Protein 2IAK (pdb70)

Nearest PDB structures (foldseek):
  2iak-assembly1_A  TM=1.005E+00  e=7.498E-24  Mus musculus
  3pdy-assembly2_B  TM=9.477E-01  e=4.637E-11  Homo sapiens
  6m3q-assembly1_F  TM=6.851E-01  e=6.629E-03  Mus musculus
  3kbt-assembly1_A  TM=5.882E-01  e=4.846E-02  Homo sapiens
  6zbl-assembly1_A  TM=2.184E-01  e=6.204E+00  Plasmodium falciparum

B-factor: mean 41.71, std 1.1, range [20.0, 41.77]

Radius of gyration: 25.8 Å; Cα contacts (8 Å, |Δi|>4): 137; chains: 1; bounding box: 32×85×40 Å

InterPro domains:
  IPR001101 Plectin repeat [PF00681] (1773-1810)
  IPR001101 Plectin repeat [SM00250] (1537-1581)
  IPR001101 Plectin repeat [SM00250] (1582-1619)
  IPR001101 Plectin repeat [SM00250] (1657-1694)
  IPR001101 Plectin repeat [SM00250] (1695-1732)
  IPR001101 Plectin repeat [SM00250] (1735-1770)
  IPR001101 Plectin repeat [SM00250] (1771-1808)
  IPR001101 Plectin repeat [SM00250] (1811-1846)
  IPR001101 Plectin repeat [SM00250] (1847-1884)
  IPR001101 Plectin repeat [SM00250] (1886-1922)
  IPR001452 SH3 domain [PS50002] (886-943)
  IPR001589 Actinin-type actin-binding domain, conserved site [PS00019] (37-46)
  IPR001589 Actinin-type actin-binding domain, conserved site [PS00020] (110-134)
  IPR001715 Calponin homology domain [PF00307] (36-138)
  IPR001715 Calponin homology domain [PF00307] (152-255)
  IPR001715 Calponin homology domain [PS50021] (35-138)
  IPR001715 Calponin homology domain [PS50021] (151-255)
  IPR001715 Calponin homology domain [SM00033] (37-136)
  IPR001715 Calponin homology domain [SM00033] (153-250)
  IPR002017 Spectrin repeat [PF00435] (701-801)

Foldseek 3Di:
DADDQDDLVVCVVVDDDLLVSLVVRLVSLVVRLVVLVVVLVVQDQDQAQVVLVVSLVVLVVSLVSLVVSVVSLVVLVVCLVVDDPPCNVVSVVSNVVSVVSSVVVNVSSVLVNVLSVLVNVLNVLLVVLVVVLVCLCVPLPVPAVVVVVVLVVVCVSLVPSLVSLVVCVVVPRVVNVSSVVSNVVNVVSNVVSVVSSD

GO terms:
  GO:0048471 perinuclear region of cytoplasm (C, IDA)
  GO:0097038 perinuclear endoplasmic reticulum (C, IDA)
  GO:0001725 stress fiber (C, IDA)
  GO:0005634 nucleus (C, IDA)
  GO:0005635 nuclear envelope (C, IDA)
  GO:0005789 endoplasmic reticulum membrane (C, IDA)
  GO:0015629 actin cytoskeleton (C, IDA)
  GO:0015630 microtubule cytoskeleton (C, IDA)
  GO:0016020 membrane (C, IDA)
  GO:0042803 protein homodimerization activity (F, IDA)
  GO:0046907 intracellular transport (P, IDA)
  GO:0005515 protein binding (F, IPI)
  GO:0005925 focal adhesion (C, IDA)
  GO:0030056 hemidesmosome (C, IDA)
  GO:0030424 axon (C, IDA)
  GO:0008090 retrograde axonal transport (P, IMP)
  GO:0008017 microtubule binding (F, IDA)
  GO:0060053 neurofilament cytoskeleton (C, IDA)
  GO:0014069 postsynaptic density (C, IDA)
  GO:0030018 Z disc (C, IDA)

Structure (mmCIF, N/CA/C/O backbone):
data_2IAK
#
_entry.id   2IAK
#
_cell.length_a   195.800
_cell.length_b   195.800
_cell.length_c   195.800
_cell.angle_alpha   90.00
_cell.angle_beta   90.00
_cell.angle_gamma   90.00
#
_symmetry.space_group_name_H-M   'I 41 3 2'
#
loop_
_entity.id
_entity.type
_entity.pdbx_description
1 polymer 'Bullous pemphigoid antigen 1, isoform 5'
2 non-polymer 'SULFATE ION'
3 water water
#
loop_
_atom_site.group_PDB
_atom_site.id
_atom_site.type_symbol
_atom_site.label_atom_id
_atom_site.label_alt_id
_atom_site.label_comp_id
_atom_site.label_asym_id
_atom_site.label_entity_id
_atom_site.label_seq_id
_atom_site.pdbx_PDB_ins_code
_atom_site.Cartn_x
_atom_site.Cartn_y
_atom_site.Cartn_z
_atom_site.occupancy
_atom_site.B_iso_or_equiv
_atom_site.auth_seq_id
_atom_site.auth_comp_id
_atom_site.auth_asym_id
_atom_site.auth_atom_id
_atom_site.pdbx_PDB_model_num
ATOM 1 N N . GLN A 1 4 ? 36.040 -25.111 74.191 1.00 41.77 4 GLN A N 1
ATOM 2 C CA . GLN A 1 4 ? 37.148 -24.831 75.177 1.00 41.77 4 GLN A CA 1
ATOM 3 C C . GLN A 1 4 ? 38.285 -23.864 74.648 1.00 41.77 4 GLN A C 1
ATOM 4 O O . GLN A 1 4 ? 39.190 -23.504 75.421 1.00 41.77 4 GLN A O 1
ATOM 10 N N . ILE A 1 5 ? 38.234 -23.441 73.367 1.00 41.77 5 ILE A N 1
ATOM 11 C CA . ILE A 1 5 ? 39.228 -22.474 72.803 1.00 41.77 5 ILE A CA 1
ATOM 12 C C . ILE A 1 5 ? 38.749 -21.524 71.687 1.00 41.77 5 ILE A C 1
ATOM 13 O O . ILE A 1 5 ? 38.088 -21.939 70.752 1.00 41.77 5 ILE A O 1
ATOM 18 N N . ARG A 1 6 ? 39.126 -20.255 71.792 1.00 41.77 6 ARG A N 1
ATOM 19 C CA . ARG A 1 6 ? 38.636 -19.218 70.901 1.00 41.77 6 ARG A CA 1
ATOM 20 C C . ARG A 1 6 ? 39.450 -19.099 69.622 1.00 41.77 6 ARG A C 1
ATOM 21 O O . ARG A 1 6 ? 40.648 -19.370 69.606 1.00 41.77 6 ARG A O 1
ATOM 29 N N . LYS A 1 7 ? 38.782 -18.691 68.543 1.00 41.77 7 LYS A N 1
ATOM 30 C CA . LYS A 1 7 ? 39.479 -18.329 67.311 1.00 41.77 7 LYS A CA 1
ATOM 31 C C . LYS A 1 7 ? 40.142 -16.970 67.442 1.00 41.77 7 LYS A C 1
ATOM 32 O O . LYS A 1 7 ? 39.563 -16.052 68.032 1.00 41.77 7 LYS A O 1
ATOM 38 N N . PRO A 1 8 ? 41.367 -16.829 66.899 1.00 41.77 8 PRO A N 1
ATOM 39 C CA . PRO A 1 8 ? 41.989 -15.505 66.873 1.00 41.77 8 PRO A CA 1
ATOM 40 C C . PRO A 1 8 ? 41.134 -14.634 65.979 1.00 41.77 8 PRO A C 1
ATOM 41 O O . PRO A 1 8 ? 40.475 -15.148 65.052 1.00 41.77 8 PRO A O 1
ATOM 45 N N . LEU A 1 9 ? 41.087 -13.345 66.271 1.00 41.77 9 LEU A N 1
ATOM 46 C CA . LEU A 1 9 ? 40.088 -12.537 65.612 1.00 41.77 9 LEU A CA 1
ATOM 47 C C . LEU A 1 9 ? 40.441 -12.314 64.153 1.00 41.77 9 LEU A C 1
ATOM 48 O O . LEU A 1 9 ? 41.619 -12.300 63.779 1.00 41.77 9 LEU A O 1
ATOM 53 N N . LEU A 1 10 ? 39.405 -12.169 63.331 1.00 41.77 10 LEU A N 1
ATOM 54 C CA . LEU A 1 10 ? 39.600 -11.974 61.907 1.00 41.77 10 LEU A CA 1
ATOM 55 C C . LEU A 1 10 ? 39.616 -10.501 61.565 1.00 41.77 10 LEU A C 1
ATOM 56 O O . LEU A 1 10 ? 38.661 -9.797 61.871 1.00 41.77 10 LEU A O 1
ATOM 61 N N . LYS A 1 11 ? 40.691 -10.034 60.930 1.00 41.77 11 LYS A N 1
ATOM 62 C CA . LYS A 1 11 ? 40.730 -8.660 60.474 1.00 41.77 11 LYS A CA 1
ATOM 63 C C . LYS A 1 11 ? 39.366 -8.231 59.974 1.00 41.77 11 LYS A C 1
ATOM 64 O O . LYS A 1 11 ? 38.823 -7.235 60.438 1.00 41.77 11 LYS A O 1
ATOM 70 N N . SER A 1 12 ? 38.782 -9.009 59.068 1.00 41.77 12 SER A N 1
ATOM 71 C CA . SER A 1 12 ? 37.503 -8.633 58.480 1.00 41.77 12 SER A CA 1
ATOM 72 C C . SER A 1 12 ? 36.507 -8.178 59.551 1.00 41.77 12 SER A C 1
ATOM 73 O O . SER A 1 12 ? 35.769 -7.233 59.344 1.00 41.77 12 SER A O 1
ATOM 76 N N . SER A 1 13 ? 36.508 -8.827 60.706 1.00 41.77 13 SER A N 1
ATOM 77 C CA . SER A 1 13 ? 35.557 -8.518 61.775 1.00 41.77 13 SER A CA 1
ATOM 78 C C . SER A 1 13 ? 35.617 -7.078 62.279 1.00 41.77 13 SER A C 1
ATOM 79 O O . SER A 1 13 ? 34.793 -6.677 63.081 1.00 41.77 13 SER A O 1
ATOM 82 N N . LEU A 1 14 ? 36.598 -6.308 61.825 1.00 41.77 14 LEU A N 1
ATOM 83 C CA . LEU A 1 14 ? 36.800 -4.960 62.342 1.00 41.77 14 LEU A CA 1
ATOM 84 C C . LEU A 1 14 ? 36.461 -3.867 61.340 1.00 41.77 14 LEU A C 1
ATOM 85 O O . LEU A 1 14 ? 36.749 -2.684 61.564 1.00 41.77 14 LEU A O 1
ATOM 90 N N . LEU A 1 15 ? 35.834 -4.249 60.236 1.00 41.77 15 LEU A N 1
ATOM 91 C CA . LEU A 1 15 ? 35.579 -3.290 59.159 1.00 41.77 15 LEU A CA 1
ATOM 92 C C . LEU A 1 15 ? 34.563 -2.257 59.555 1.00 41.77 15 LEU A C 1
ATOM 93 O O . LEU A 1 15 ? 34.814 -1.059 59.411 1.00 41.77 15 LEU A O 1
ATOM 98 N N . ASP A 1 16 ? 33.416 -2.708 60.053 1.00 41.77 16 ASP A N 1
ATOM 99 C CA . ASP A 1 16 ? 32.253 -1.842 60.202 1.00 41.77 16 ASP A CA 1
ATOM 100 C C . ASP A 1 16 ? 32.355 -1.075 61.517 1.00 41.77 16 ASP A C 1
ATOM 101 O O . ASP A 1 16 ? 31.570 -0.164 61.778 1.00 41.77 16 ASP A O 1
ATOM 106 N N . GLN A 1 17 ? 33.328 -1.451 62.341 1.00 41.77 17 GLN A N 1
ATOM 107 C CA . GLN A 1 17 ? 34.300 -0.499 62.863 1.00 41.77 17 GLN A CA 1
ATOM 108 C C . GLN A 1 17 ? 35.037 0.230 61.744 1.00 41.77 17 GLN A C 1
ATOM 109 O O . GLN A 1 17 ? 35.625 -0.398 60.863 1.00 41.77 17 GLN A O 1
ATOM 115 N N . ASN A 1 18 ? 35.000 1.558 61.784 1.00 41.77 18 ASN A N 1
ATOM 116 C CA . ASN A 1 18 ? 35.925 2.374 61.008 1.00 41.77 18 ASN A CA 1
ATOM 117 C C . ASN A 1 18 ? 37.219 2.656 61.764 1.00 41.77 18 ASN A C 1
ATOM 118 O O . ASN A 1 18 ? 37.242 3.456 62.698 1.00 41.77 18 ASN A O 1
ATOM 123 N N . LEU A 1 19 ? 38.295 1.992 61.353 1.00 41.77 19 LEU A N 1
ATOM 124 C CA . LEU A 1 19 ? 39.640 2.525 61.536 1.00 41.77 19 LEU A CA 1
ATOM 125 C C . LEU A 1 19 ? 40.534 2.184 60.349 1.00 41.77 19 LEU A C 1
ATOM 126 O O . LEU A 1 19 ? 40.147 1.417 59.468 1.00 41.77 19 LEU A O 1
ATOM 131 N N . THR A 1 20 ? 41.732 2.760 60.333 1.00 41.77 20 THR A N 1
ATOM 132 C CA . THR A 1 20 ? 42.590 2.700 59.167 1.00 41.77 20 THR A CA 1
ATOM 133 C C . THR A 1 20 ? 43.193 1.306 59.038 1.00 41.77 20 THR A C 1
ATOM 134 O O . THR A 1 20 ? 43.196 0.536 59.990 1.00 41.77 20 THR A O 1
ATOM 138 N N . GLU A 1 21 ? 43.701 0.969 57.866 1.00 41.77 21 GLU A N 1
ATOM 139 C CA . GLU A 1 21 ? 44.337 -0.332 57.687 1.00 41.77 21 GLU A CA 1
ATOM 140 C C . GLU A 1 21 ? 45.323 -0.617 58.832 1.00 41.77 21 GLU A C 1
ATOM 141 O O . GLU A 1 21 ? 45.248 -1.662 59.488 1.00 41.77 21 GLU A O 1
ATOM 147 N N . GLU A 1 22 ? 46.230 0.330 59.088 1.00 41.77 22 GLU A N 1
ATOM 148 C CA . GLU A 1 22 ? 47.206 0.193 60.167 1.00 41.77 22 GLU A CA 1
ATOM 149 C C . GLU A 1 22 ? 46.520 0.068 61.522 1.00 41.77 22 GLU A C 1
ATOM 150 O O . GLU A 1 22 ? 46.832 -0.834 62.301 1.00 41.77 22 GLU A O 1
ATOM 156 N N . GLU A 1 23 ? 45.568 0.947 61.798 1.00 41.77 23 GLU A N 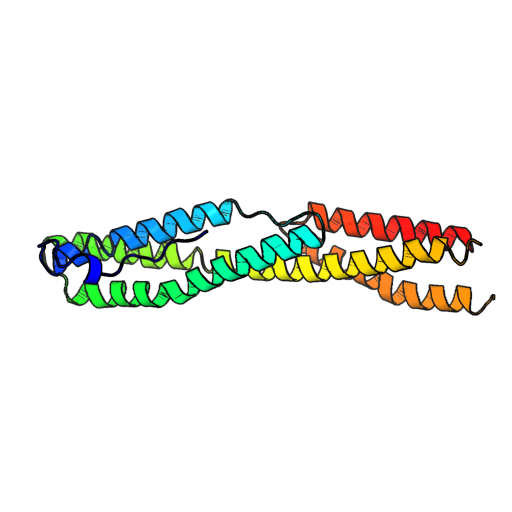1
ATOM 157 C CA . GLU A 1 23 ? 44.857 0.851 63.048 1.00 41.77 23 GLU A CA 1
ATOM 158 C C . GLU A 1 23 ? 44.308 -0.545 63.303 1.00 41.77 23 GLU A C 1
ATOM 159 O O . GLU A 1 23 ? 44.444 -1.027 64.429 1.00 41.77 23 GLU A O 1
ATOM 165 N N . VAL A 1 24 ? 43.727 -1.211 62.293 1.00 41.77 24 VAL A N 1
ATOM 166 C CA . VAL A 1 24 ? 43.260 -2.587 62.520 1.00 41.77 24 VAL A CA 1
ATOM 167 C C . VAL A 1 24 ? 44.433 -3.543 62.737 1.00 41.77 24 VAL A C 1
ATOM 168 O O . VAL A 1 24 ? 44.393 -4.415 63.602 1.00 41.77 24 VAL A O 1
ATOM 172 N N . ASN A 1 25 ? 45.503 -3.357 61.990 1.00 41.77 25 ASN A N 1
ATOM 173 C CA . ASN A 1 25 ? 46.653 -4.194 62.223 1.00 41.77 25 ASN A CA 1
ATOM 174 C C . ASN A 1 25 ? 47.097 -4.224 63.689 1.00 41.77 25 ASN A C 1
ATOM 175 O O . ASN A 1 25 ? 47.396 -5.292 64.238 1.00 41.77 25 ASN A O 1
ATOM 180 N N . MET A 1 26 ? 47.092 -3.055 64.323 1.00 41.77 26 MET A N 1
ATOM 181 C CA . MET A 1 26 ? 47.439 -2.929 65.727 1.00 41.77 26 MET A CA 1
ATOM 182 C C . MET A 1 26 ? 46.546 -3.774 66.627 1.00 41.77 26 MET A C 1
ATOM 183 O O . MET A 1 26 ? 47.067 -4.516 67.469 1.00 41.77 26 MET A O 1
ATOM 187 N N . LYS A 1 27 ? 45.222 -3.688 66.456 1.00 41.77 27 LYS A N 1
ATOM 188 C CA . LYS A 1 27 ? 44.293 -4.507 67.264 1.00 41.77 27 LYS A CA 1
ATOM 189 C C . LYS A 1 27 ? 44.507 -6.009 67.072 1.00 41.77 27 LYS A C 1
ATOM 195 N N . PHE A 1 28 ? 44.792 -6.290 65.806 1.00 41.77 28 PHE A N 1
ATOM 196 C CA . PHE A 1 28 ? 45.008 -7.619 65.297 1.00 41.77 28 PHE A CA 1
ATOM 197 C C . PHE A 1 28 ? 46.208 -8.241 65.976 1.00 41.77 28 PHE A C 1
ATOM 198 O O . PHE A 1 28 ? 46.115 -9.302 66.605 1.00 41.77 28 PHE A O 1
ATOM 206 N N . VAL A 1 29 ? 47.347 -7.580 65.865 1.00 41.77 29 VAL A N 1
ATOM 207 C CA . VAL A 1 29 ? 48.511 -8.140 66.482 1.00 41.77 29 VAL A CA 1
ATOM 208 C C . VAL A 1 29 ? 48.290 -8.264 67.988 1.00 41.77 29 VAL A C 1
ATOM 209 O O . VAL A 1 29 ? 48.729 -9.219 68.598 1.00 41.77 29 VAL A O 1
ATOM 213 N N . GLN A 1 30 ? 47.553 -7.333 68.575 1.00 41.77 30 GLN A N 1
ATOM 214 C CA . GLN A 1 30 ? 47.285 -7.399 70.001 1.00 41.77 30 GLN A CA 1
ATOM 215 C C . GLN A 1 30 ? 46.422 -8.607 70.370 1.00 41.77 30 GLN A C 1
ATOM 216 O O . GLN A 1 30 ? 46.719 -9.323 71.328 1.00 41.77 30 GLN A O 1
ATOM 222 N N . ASP A 1 31 ? 45.369 -8.848 69.600 1.00 41.77 31 ASP A N 1
ATOM 223 C CA . ASP A 1 31 ? 44.470 -9.945 69.890 1.00 41.77 31 ASP A CA 1
ATOM 224 C C . ASP A 1 31 ? 45.245 -11.224 69.782 1.00 41.77 31 ASP A C 1
ATOM 225 O O . ASP A 1 31 ? 44.985 -12.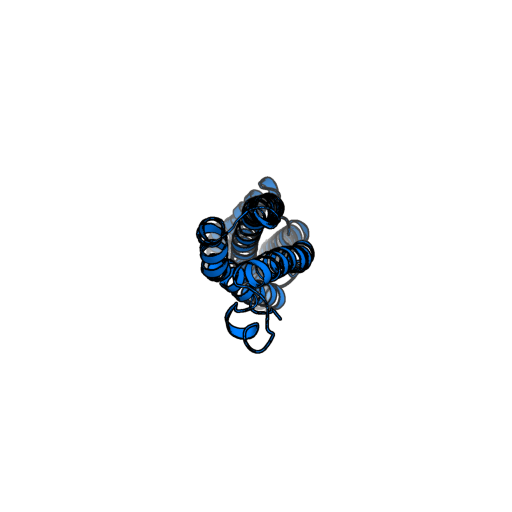170 70.497 1.00 41.77 31 ASP A O 1
ATOM 230 N N . LEU A 1 32 ? 46.199 -11.244 68.864 1.00 41.77 32 LEU A N 1
ATOM 231 C CA . LEU A 1 32 ? 47.014 -12.414 68.651 1.00 41.77 32 LEU A CA 1
ATOM 232 C C . LEU A 1 32 ? 47.884 -12.672 69.865 1.00 41.77 32 LEU A C 1
ATOM 233 O O . LEU A 1 32 ? 47.861 -13.770 70.439 1.00 41.77 32 LEU A O 1
ATOM 238 N N . LEU A 1 33 ? 48.637 -11.649 70.263 1.00 41.77 33 LEU A N 1
ATOM 239 C CA . LEU A 1 33 ? 49.385 -11.690 71.503 1.00 41.77 33 LEU A CA 1
ATOM 240 C C . LEU A 1 33 ? 48.514 -12.203 72.638 1.00 41.77 33 LEU A C 1
ATOM 241 O O . LEU A 1 33 ? 48.896 -13.156 73.322 1.00 41.77 33 LEU A O 1
ATOM 246 N N . ASN A 1 34 ? 47.341 -11.597 72.831 1.00 41.77 34 ASN A N 1
ATOM 247 C CA . ASN A 1 34 ? 46.419 -12.065 73.865 1.00 41.77 34 ASN A CA 1
ATOM 248 C C . ASN A 1 34 ? 46.104 -13.563 73.744 1.00 41.77 34 ASN A C 1
ATOM 249 O O . ASN A 1 34 ? 46.144 -14.298 74.729 1.00 41.77 34 ASN A O 1
ATOM 254 N N . TRP A 1 35 ? 45.821 -14.005 72.519 1.00 41.77 35 TRP A N 1
ATOM 255 C CA . TRP A 1 35 ? 45.473 -15.386 72.252 1.00 41.77 35 TRP A CA 1
ATOM 256 C C . TRP A 1 35 ? 46.588 -16.250 72.788 1.00 41.77 35 TRP A C 1
ATOM 257 O O . TRP A 1 35 ? 46.358 -17.073 73.647 1.00 41.77 35 TRP A O 1
ATOM 268 N N . VAL A 1 36 ? 47.805 -16.014 72.315 1.00 41.77 36 VAL A N 1
ATOM 269 C CA . VAL A 1 36 ? 48.974 -16.760 72.764 1.00 41.77 36 VAL A CA 1
ATOM 270 C C . VAL A 1 36 ? 49.159 -16.784 74.310 1.00 41.77 36 VAL A C 1
ATOM 271 O O . VAL A 1 36 ? 49.468 -17.837 74.892 1.00 41.77 36 VAL A O 1
ATOM 275 N N . ASP A 1 37 ? 48.930 -15.654 74.976 1.00 41.77 37 ASP A N 1
ATOM 276 C CA . ASP A 1 37 ? 48.964 -15.637 76.433 1.00 41.77 37 ASP A CA 1
ATOM 277 C C . ASP A 1 37 ? 47.949 -16.579 77.017 1.00 41.77 37 ASP A C 1
ATOM 278 O O . ASP A 1 37 ? 48.325 -17.489 77.737 1.00 41.77 37 ASP A O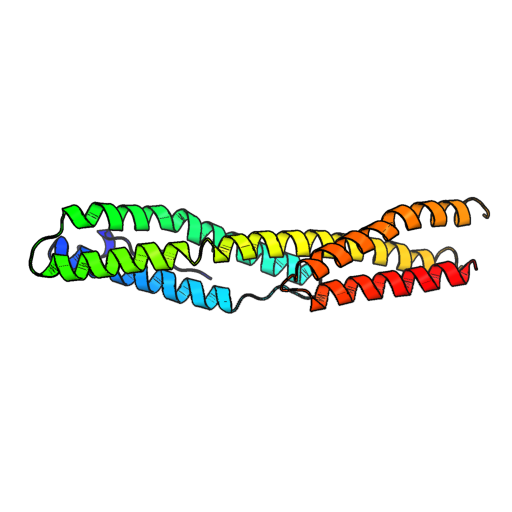 1
ATOM 283 N N . GLU A 1 38 ? 46.666 -16.381 76.702 1.00 41.77 38 GLU A N 1
ATOM 284 C CA . GLU A 1 38 ? 45.620 -17.193 77.324 1.00 41.77 38 GLU A CA 1
ATOM 285 C C . GLU A 1 38 ? 45.773 -18.665 76.977 1.00 41.77 38 GLU A C 1
ATOM 286 O O . GLU A 1 38 ? 45.480 -19.526 77.816 1.00 41.77 38 GLU A O 1
ATOM 292 N N . MET A 1 39 ? 46.322 -18.962 75.801 1.00 41.77 39 MET A N 1
ATOM 293 C CA . MET A 1 39 ? 46.615 -20.354 75.466 1.00 41.77 39 MET A CA 1
ATOM 294 C C . MET A 1 39 ? 47.773 -20.931 76.248 1.00 41.77 39 MET A C 1
ATOM 295 O O . MET A 1 39 ? 47.831 -22.134 76.442 1.00 41.77 39 MET A O 1
ATOM 300 N N . GLN A 1 40 ? 48.709 -20.099 76.682 1.00 41.77 40 GLN A N 1
ATOM 301 C CA . GLN A 1 40 ? 49.824 -20.614 77.444 1.00 41.77 40 GLN A CA 1
ATOM 302 C C . GLN A 1 40 ? 49.399 -20.914 78.881 1.00 41.77 40 GLN A C 1
ATOM 303 O O . GLN A 1 40 ? 49.944 -21.831 79.500 1.00 41.77 40 GLN A O 1
ATOM 309 N N . VAL A 1 41 ? 48.434 -20.168 79.414 1.00 41.77 41 VAL A N 1
ATOM 310 C CA . VAL A 1 41 ? 47.979 -20.447 80.779 1.00 41.77 41 VAL A CA 1
ATOM 311 C C . VAL A 1 41 ? 47.256 -21.785 80.833 1.00 41.77 41 VAL A C 1
ATOM 312 O O . VAL A 1 41 ? 47.698 -22.687 81.556 1.00 41.77 41 VAL A O 1
ATOM 316 N N . GLN A 1 42 ? 46.166 -21.913 80.084 1.00 41.77 42 GLN A N 1
ATOM 317 C CA . GLN A 1 42 ? 45.489 -23.194 79.928 1.00 41.77 42 GLN A CA 1
ATOM 318 C C . GLN A 1 42 ? 46.483 -24.351 79.962 1.00 41.77 42 GLN A C 1
ATOM 319 O O . GLN A 1 42 ? 46.261 -25.353 80.641 1.00 41.77 42 GLN A O 1
ATOM 323 N N . LEU A 1 43 ? 47.619 -24.135 79.315 1.00 41.77 43 LEU A N 1
ATOM 324 C CA . LEU A 1 43 ? 48.574 -25.179 78.982 1.00 41.77 43 LEU A CA 1
ATOM 325 C C . LEU A 1 43 ? 49.483 -25.541 80.152 1.00 41.77 43 LEU A C 1
ATOM 326 O O . LEU A 1 43 ? 49.724 -26.705 80.434 1.00 41.77 43 LEU A O 1
ATOM 331 N N . ASP A 1 44 ? 50.015 -24.512 80.789 1.00 41.77 44 ASP A N 1
ATOM 332 C CA . ASP A 1 44 ? 50.653 -24.557 82.086 1.00 41.77 44 ASP A CA 1
ATOM 333 C C . ASP A 1 44 ? 49.737 -25.272 83.058 1.00 41.77 44 ASP A C 1
ATOM 334 O O . ASP A 1 44 ? 50.170 -26.087 83.860 1.00 41.77 44 ASP A O 1
ATOM 339 N N . ARG A 1 45 ? 48.459 -24.954 82.970 1.00 41.77 45 ARG A N 1
ATOM 340 C CA . ARG A 1 45 ? 47.441 -25.576 83.795 1.00 41.77 45 ARG A CA 1
ATOM 341 C C . ARG A 1 45 ? 47.255 -27.076 83.526 1.00 41.77 45 ARG A C 1
ATOM 342 O O . ARG A 1 45 ? 46.729 -27.757 84.396 1.00 41.77 45 ARG A O 1
ATOM 345 N N . THR A 1 46 ? 47.691 -27.588 82.360 1.00 41.77 46 THR A N 1
ATOM 346 C CA . THR A 1 46 ? 47.454 -29.001 81.917 1.00 41.77 46 THR A CA 1
ATOM 347 C C . THR A 1 46 ? 47.630 -30.067 82.971 1.00 41.77 46 THR A C 1
ATOM 348 O O . THR A 1 46 ? 48.590 -30.051 83.720 1.00 41.77 46 THR A O 1
ATOM 352 N N . GLU A 1 47 ? 46.700 -31.013 82.965 1.00 41.77 47 GLU A N 1
ATOM 353 C CA . GLU A 1 47 ? 46.705 -32.179 83.824 1.00 41.77 47 GLU A CA 1
ATOM 354 C C . GLU A 1 47 ? 46.881 -33.430 82.987 1.00 41.77 47 GLU A C 1
ATOM 355 O O . GLU A 1 47 ? 46.442 -33.486 81.841 1.00 41.77 47 GLU A O 1
ATOM 361 N N . TRP A 1 48 ? 47.467 -34.456 83.589 1.00 41.77 48 TRP A N 1
ATOM 362 C CA . TRP A 1 48 ? 47.778 -35.693 82.876 1.00 41.77 48 TRP A CA 1
ATOM 363 C C . TRP A 1 48 ? 46.780 -36.828 83.083 1.00 41.77 48 TRP A C 1
ATOM 364 O O . TRP A 1 48 ? 46.536 -37.597 82.175 1.00 41.77 48 TRP A O 1
ATOM 375 N N . GLY A 1 49 ? 46.214 -36.937 84.273 1.00 41.77 49 GLY A N 1
ATOM 376 C CA . GLY A 1 49 ? 45.239 -37.967 84.528 1.00 41.77 49 GLY A CA 1
ATOM 377 C C . GLY A 1 49 ? 45.895 -39.089 85.276 1.00 41.77 49 GLY A C 1
ATOM 378 O O . GLY A 1 49 ? 47.073 -39.324 85.133 1.00 41.77 49 GLY A O 1
ATOM 379 N N . SER A 1 50 ? 45.124 -39.784 86.085 1.00 41.77 50 SER A N 1
ATOM 380 C CA . SER A 1 50 ? 45.695 -40.772 86.953 1.00 41.77 50 SER A CA 1
ATOM 381 C C . SER A 1 50 ? 45.133 -42.173 86.708 1.00 41.77 50 SER A C 1
ATOM 382 O O . SER A 1 50 ? 45.496 -43.121 87.384 1.00 41.77 50 SER A O 1
ATOM 385 N N . ASP A 1 51 ? 44.263 -42.291 85.720 1.00 41.77 51 ASP A N 1
ATOM 386 C CA . ASP A 1 51 ? 43.816 -43.591 85.252 1.00 41.77 51 ASP A CA 1
ATOM 387 C C . ASP A 1 51 ? 43.583 -43.558 83.747 1.00 41.77 51 ASP A C 1
ATOM 388 O O . ASP A 1 51 ? 43.711 -42.496 83.132 1.00 41.77 51 ASP A O 1
ATOM 393 N N . LEU A 1 52 ? 43.249 -44.701 83.148 1.00 41.77 52 LEU A N 1
ATOM 394 C CA . LEU A 1 52 ? 43.156 -44.764 81.695 1.00 41.77 52 LEU A CA 1
ATOM 395 C C . LEU A 1 52 ? 42.087 -43.831 81.136 1.00 41.77 52 LEU A C 1
ATOM 396 O O . LEU A 1 52 ? 42.379 -43.063 80.234 1.00 41.77 52 LEU A O 1
ATOM 401 N N . PRO A 1 53 ? 40.847 -43.895 81.666 1.00 41.77 53 PRO A N 1
ATOM 402 C CA . PRO A 1 53 ? 39.859 -42.969 81.133 1.00 41.77 53 PRO A CA 1
ATOM 403 C C . PRO A 1 53 ? 40.324 -41.508 81.205 1.00 41.77 53 PRO A C 1
ATOM 404 O O . PRO A 1 53 ? 40.274 -40.811 80.204 1.00 41.77 53 PRO A O 1
ATOM 408 N N . SER A 1 54 ? 40.796 -41.046 82.355 1.00 41.77 54 SER A N 1
ATOM 409 C CA . SER A 1 54 ? 41.227 -39.660 82.457 1.00 41.77 54 SER A CA 1
ATOM 410 C C . SER A 1 54 ? 42.400 -39.359 81.532 1.00 41.77 54 SER A C 1
ATOM 411 O O . SER A 1 54 ? 42.447 -38.299 80.914 1.00 41.77 54 SER A O 1
ATOM 414 N N . VAL A 1 55 ? 43.327 -40.291 81.391 1.00 41.77 55 VAL A N 1
ATOM 415 C CA . VAL A 1 55 ? 44.393 -40.050 80.444 1.00 41.77 55 VAL A CA 1
ATOM 416 C C . VAL A 1 55 ? 43.834 -39.867 79.042 1.00 41.77 55 VAL A C 1
ATOM 417 O O . VAL A 1 55 ? 44.150 -38.888 78.405 1.00 41.77 55 VAL A O 1
ATOM 421 N N . GLU A 1 56 ? 42.990 -40.783 78.568 1.00 41.77 56 GLU A N 1
ATOM 422 C CA . GLU A 1 56 ? 42.345 -40.622 77.261 1.00 41.77 56 GLU A CA 1
ATOM 423 C C . GLU A 1 56 ? 41.778 -39.227 77.122 1.00 41.77 56 GLU A C 1
ATOM 424 O O . GLU A 1 56 ? 41.949 -38.567 76.103 1.00 41.77 56 GLU A O 1
ATOM 430 N N . SER A 1 57 ? 41.095 -38.797 78.174 1.00 41.77 57 SER A N 1
ATOM 431 C CA . SER A 1 57 ? 40.387 -37.544 78.192 1.00 41.77 57 SER A CA 1
ATOM 432 C C . SER A 1 57 ? 41.330 -36.366 78.014 1.00 41.77 57 SER A C 1
ATOM 433 O O . SER A 1 57 ? 41.165 -35.582 77.096 1.00 41.77 57 SER A O 1
ATOM 436 N N . HIS A 1 58 ? 42.335 -36.253 78.876 1.00 41.77 58 HIS A N 1
ATOM 437 C CA . HIS A 1 58 ? 43.296 -35.172 78.755 1.00 41.77 58 HIS A CA 1
ATOM 438 C C . HIS A 1 58 ? 43.971 -35.243 77.405 1.00 41.77 58 HIS A C 1
ATOM 439 O O . HIS A 1 58 ? 44.102 -34.230 76.731 1.00 41.77 58 HIS A O 1
ATOM 446 N N . LEU A 1 59 ? 44.334 -36.449 76.981 1.00 41.77 59 LEU A N 1
ATOM 447 C CA . LEU A 1 59 ? 44.923 -36.655 75.656 1.00 41.77 59 LEU A CA 1
ATOM 448 C C . LEU A 1 59 ? 44.057 -36.075 74.544 1.00 41.77 59 LEU A C 1
ATOM 449 O O . LEU A 1 59 ? 44.545 -35.301 73.710 1.00 41.77 59 LEU A O 1
ATOM 454 N N . GLU A 1 60 ? 42.783 -36.459 74.526 1.00 41.77 60 GLU A N 1
ATOM 455 C CA . GLU A 1 60 ? 41.890 -35.963 73.495 1.00 41.77 60 GLU A CA 1
ATOM 456 C C . GLU A 1 60 ? 41.806 -34.439 73.599 1.00 41.77 60 GLU A C 1
ATOM 457 O O . GLU A 1 60 ? 41.999 -33.715 72.608 1.00 41.77 60 GLU A O 1
ATOM 461 N N . ASN A 1 61 ? 41.565 -33.953 74.812 1.00 41.77 61 ASN A N 1
ATOM 462 C CA . ASN A 1 61 ? 41.413 -32.526 75.048 1.00 41.77 61 ASN A CA 1
ATOM 463 C C . ASN A 1 61 ? 42.598 -31.816 74.463 1.00 41.77 61 ASN A C 1
ATOM 464 O O . ASN A 1 61 ? 42.475 -30.798 73.767 1.00 41.77 61 ASN A O 1
ATOM 468 N N . HIS A 1 62 ? 43.759 -32.391 74.725 1.00 41.77 62 HIS A N 1
ATOM 469 C CA . HIS A 1 62 ? 44.977 -31.773 74.276 1.00 41.77 62 HIS A CA 1
ATOM 470 C C . HIS A 1 62 ? 45.131 -31.896 72.777 1.00 41.77 62 HIS A C 1
ATOM 471 O O . HIS A 1 62 ? 45.848 -31.102 72.190 1.00 41.77 62 HIS A O 1
ATOM 478 N N . LYS A 1 63 ? 44.474 -32.885 72.160 1.00 41.77 63 LYS A N 1
ATOM 479 C CA . LYS A 1 63 ? 44.544 -33.010 70.701 1.00 41.77 63 LYS A CA 1
ATOM 480 C C . LYS A 1 63 ? 44.064 -31.666 70.133 1.00 41.77 63 LYS A C 1
ATOM 481 O O . LYS A 1 63 ? 44.824 -30.936 69.442 1.00 41.77 63 LYS A O 1
ATOM 483 N N . ASN A 1 64 ? 42.832 -31.317 70.510 1.00 41.77 64 ASN A N 1
ATOM 484 C CA . ASN A 1 64 ? 42.179 -30.086 70.079 1.00 41.77 64 ASN A CA 1
ATOM 485 C C . ASN A 1 64 ? 42.922 -28.837 70.448 1.00 41.77 64 ASN A C 1
ATOM 486 O O . ASN A 1 64 ? 42.935 -27.888 69.666 1.00 41.77 64 ASN A O 1
ATOM 491 N N . VAL A 1 65 ? 43.543 -28.814 71.622 1.00 41.77 65 VAL A N 1
ATOM 492 C CA . VAL A 1 65 ? 44.329 -27.651 71.935 1.00 41.77 65 VAL A CA 1
ATOM 493 C C . VAL A 1 65 ? 45.467 -27.585 70.926 1.00 41.77 65 VAL A C 1
ATOM 494 O O . VAL A 1 65 ? 45.655 -26.539 70.301 1.00 41.77 65 VAL A O 1
ATOM 498 N N . HIS A 1 66 ? 46.177 -28.695 70.707 1.00 41.77 66 HIS A N 1
ATOM 499 C CA . HIS A 1 66 ? 47.357 -28.650 69.839 1.00 41.77 66 HIS A CA 1
ATOM 500 C C . HIS A 1 66 ? 46.978 -28.221 68.419 1.00 41.77 66 HIS A C 1
ATOM 501 O O . HIS A 1 66 ? 47.687 -27.402 67.783 1.00 41.77 66 HIS A O 1
ATOM 508 N N . ARG A 1 67 ? 45.847 -28.762 67.948 1.00 41.77 67 ARG A N 1
ATOM 509 C CA . ARG A 1 67 ? 45.380 -28.538 66.590 1.00 41.77 67 ARG A CA 1
ATOM 510 C C . ARG A 1 67 ? 45.174 -27.051 66.438 1.00 41.77 67 ARG A C 1
ATOM 511 O O . ARG A 1 67 ? 45.700 -26.445 65.508 1.00 41.77 67 ARG A O 1
ATOM 517 N N . ALA A 1 68 ? 44.473 -26.447 67.394 1.00 41.77 68 ALA A N 1
ATOM 518 C CA . ALA A 1 68 ? 44.214 -25.021 67.318 1.00 41.77 68 ALA A CA 1
ATOM 519 C C . ALA A 1 68 ? 45.540 -24.242 67.274 1.00 41.77 68 ALA A C 1
ATOM 520 O O . ALA A 1 68 ? 45.722 -23.355 66.437 1.00 41.77 68 ALA A O 1
ATOM 522 N N . ILE A 1 69 ? 46.483 -24.604 68.134 1.00 41.77 69 ILE A N 1
ATOM 523 C CA . ILE A 1 69 ? 47.776 -23.955 68.154 1.00 41.77 69 ILE A CA 1
ATOM 524 C C . ILE A 1 69 ? 48.470 -24.044 66.790 1.00 41.77 69 ILE A C 1
ATOM 525 O O . ILE A 1 69 ? 49.259 -23.167 66.429 1.00 41.77 69 ILE A O 1
ATOM 530 N N . GLU A 1 70 ? 48.201 -25.109 66.039 1.00 41.77 70 GLU A N 1
ATOM 531 C CA . GLU A 1 70 ? 48.885 -25.287 64.753 1.00 41.77 70 GLU A CA 1
ATOM 532 C C . GLU A 1 70 ? 48.256 -24.467 63.630 1.00 41.77 70 GLU A C 1
ATOM 533 O O . GLU A 1 70 ? 48.953 -23.951 62.748 1.00 41.77 70 GLU A O 1
ATOM 539 N N . GLU A 1 71 ? 46.934 -24.374 63.660 1.00 41.77 71 GLU A N 1
ATOM 540 C CA . GLU A 1 71 ? 46.208 -23.602 62.674 1.00 41.77 71 GLU A CA 1
ATOM 541 C C . GLU A 1 71 ? 46.416 -22.132 62.965 1.00 41.77 71 GLU A C 1
ATOM 542 O O . GLU A 1 71 ? 46.281 -21.292 62.062 1.00 41.77 71 GLU A O 1
ATOM 548 N N . PHE A 1 72 ? 46.778 -21.820 64.211 1.00 41.77 72 PHE A N 1
ATOM 549 C CA . PHE A 1 72 ? 47.068 -20.444 64.568 1.00 41.77 72 PHE A CA 1
ATOM 550 C C . PHE A 1 72 ? 48.151 -19.816 63.698 1.00 41.77 72 PHE A C 1
ATOM 551 O O . PHE A 1 72 ? 48.238 -18.607 63.613 1.00 41.77 72 PHE A O 1
ATOM 559 N N . GLU A 1 73 ? 48.963 -20.646 63.054 1.00 41.77 73 GLU A N 1
ATOM 560 C CA . GLU A 1 73 ? 50.032 -20.170 62.200 1.00 41.77 73 GLU A CA 1
ATOM 561 C C . GLU A 1 73 ? 49.560 -19.246 61.080 1.00 41.77 73 GLU A C 1
ATOM 562 O O . GLU A 1 73 ? 50.242 -18.298 60.717 1.00 41.77 73 GLU A O 1
ATOM 568 N N . SER A 1 74 ? 48.395 -19.517 60.523 1.00 41.77 74 SER A N 1
ATOM 569 C CA . SER A 1 74 ? 47.913 -18.713 59.416 1.00 41.77 74 SER A CA 1
ATOM 570 C C . SER A 1 74 ? 47.819 -17.288 59.877 1.00 41.77 74 SER A C 1
ATOM 571 O O . SER A 1 74 ? 48.098 -16.382 59.142 1.00 41.77 74 SER A O 1
ATOM 574 N N . SER A 1 75 ? 47.437 -17.092 61.119 1.00 41.77 75 SER A N 1
ATOM 575 C CA . SER A 1 75 ? 47.263 -15.756 61.621 1.00 41.77 75 SER A CA 1
ATOM 576 C C . SER A 1 75 ? 48.620 -15.171 61.949 1.00 41.77 75 SER A C 1
ATOM 577 O O . SER A 1 75 ? 48.836 -13.986 61.762 1.00 41.77 75 SER A O 1
ATOM 580 N N . LEU A 1 76 ? 49.561 -16.003 62.382 1.00 41.77 76 LEU A N 1
ATOM 581 C CA . LEU A 1 76 ? 50.923 -15.536 62.587 1.00 41.77 76 LEU A CA 1
ATOM 582 C C . LEU A 1 76 ? 51.486 -15.011 61.265 1.00 41.77 76 LEU A C 1
ATOM 583 O O . LEU A 1 76 ? 52.105 -13.947 61.231 1.00 41.77 76 LEU A O 1
ATOM 588 N N . LYS A 1 77 ? 51.253 -15.745 60.179 1.00 41.77 77 LYS A N 1
ATOM 589 C CA . LYS A 1 77 ? 51.749 -15.338 58.877 1.00 41.77 77 LYS A CA 1
ATOM 590 C C . LYS A 1 77 ? 51.120 -14.019 58.448 1.00 41.77 77 LYS A C 1
ATOM 591 O O . LYS A 1 77 ? 51.804 -13.151 57.923 1.00 41.77 77 LYS A O 1
ATOM 597 N N . GLU A 1 78 ? 49.824 -13.856 58.687 1.00 41.77 78 GLU A N 1
ATOM 598 C CA . GLU A 1 78 ? 49.179 -12.604 58.357 1.00 41.77 78 GLU A CA 1
ATOM 599 C C . GLU A 1 78 ? 49.792 -11.489 59.173 1.00 41.77 78 GLU A C 1
ATOM 600 O O . GLU A 1 78 ? 49.997 -10.395 58.663 1.00 41.77 78 GLU A O 1
ATOM 606 N N . ALA A 1 79 ? 50.085 -11.750 60.439 1.00 41.77 79 ALA A N 1
ATOM 607 C CA . ALA A 1 79 ? 50.715 -10.717 61.218 1.00 41.77 79 ALA A CA 1
ATOM 608 C C . ALA A 1 79 ? 52.075 -10.401 60.604 1.00 41.77 79 ALA A C 1
ATOM 609 O O . ALA A 1 79 ? 52.416 -9.234 60.439 1.00 41.77 79 ALA A O 1
ATOM 611 N N . LYS A 1 80 ? 52.835 -11.433 60.230 1.00 41.77 80 LYS A N 1
ATOM 612 C CA . LYS A 1 80 ? 54.179 -11.217 59.678 1.00 41.77 80 LYS A CA 1
ATOM 613 C C . LYS A 1 80 ? 54.103 -10.318 58.460 1.00 41.77 80 LYS A C 1
ATOM 614 O O . LYS A 1 80 ? 54.773 -9.289 58.412 1.00 41.77 80 LYS A O 1
ATOM 620 N N . ILE A 1 81 ? 53.265 -10.683 57.492 1.00 41.77 81 ILE A N 1
ATOM 621 C CA . ILE A 1 81 ? 53.198 -9.923 56.243 1.00 41.77 81 ILE A CA 1
ATOM 622 C C . ILE A 1 81 ? 52.591 -8.533 56.412 1.00 41.77 81 ILE A C 1
ATOM 623 O O . ILE A 1 81 ? 52.798 -7.657 55.559 1.00 41.77 81 ILE A O 1
ATOM 628 N N . SER A 1 82 ? 51.882 -8.317 57.516 1.00 41.77 82 SER A N 1
ATOM 629 C CA . SER A 1 82 ? 51.267 -7.020 57.773 1.00 41.77 82 SER A CA 1
ATOM 630 C C . SER A 1 82 ? 52.287 -5.922 58.085 1.00 41.77 82 SER A C 1
ATOM 631 O O . SER A 1 82 ? 52.037 -4.741 57.844 1.00 41.77 82 SER A O 1
ATOM 634 N N . GLU A 1 83 ? 53.450 -6.297 58.591 1.00 41.77 83 GLU A N 1
ATOM 635 C CA . GLU A 1 83 ? 54.446 -5.300 58.881 1.00 41.77 83 GLU A CA 1
ATOM 636 C C . GLU A 1 83 ? 54.724 -4.430 57.655 1.00 41.77 83 GLU A C 1
ATOM 637 O O . GLU A 1 83 ? 55.099 -3.254 57.769 1.00 41.77 83 GLU A O 1
ATOM 643 N N . ILE A 1 84 ? 54.556 -5.007 56.472 1.00 41.77 84 ILE A N 1
ATOM 644 C CA . ILE A 1 84 ? 54.840 -4.275 55.245 1.00 41.77 84 ILE A CA 1
ATOM 645 C C . ILE A 1 84 ? 53.833 -3.132 55.106 1.00 41.77 84 ILE A C 1
ATOM 646 O O . ILE A 1 84 ? 54.199 -2.023 54.704 1.00 41.77 84 ILE A O 1
ATOM 651 N N . GLN A 1 85 ? 52.580 -3.397 55.473 1.00 41.77 85 GLN A N 1
ATOM 652 C CA . GLN A 1 85 ? 51.547 -2.376 55.432 1.00 41.77 85 GLN A CA 1
ATOM 653 C C . GLN A 1 85 ? 51.772 -1.303 56.515 1.00 41.77 85 GLN A C 1
ATOM 654 O O . GLN A 1 85 ? 51.059 -0.314 56.574 1.00 41.77 85 GLN A O 1
ATOM 659 N N . MET A 1 86 ? 52.744 -1.480 57.387 1.00 41.77 86 MET A N 1
ATOM 660 C CA . MET A 1 86 ? 52.895 -0.516 58.464 1.00 41.77 86 MET A CA 1
ATOM 661 C C . MET A 1 86 ? 53.779 0.695 58.122 1.00 41.77 86 MET A C 1
ATOM 662 O O . MET A 1 86 ? 54.684 0.634 57.269 1.00 41.77 86 MET A O 1
ATOM 667 N N . THR A 1 87 ? 53.559 1.773 58.875 1.00 41.77 87 THR A N 1
ATOM 668 C CA . THR A 1 87 ? 54.096 3.079 58.563 1.00 41.77 87 THR A CA 1
ATOM 669 C C . THR A 1 87 ? 54.453 3.854 59.846 1.00 41.77 87 THR A C 1
ATOM 670 O O . THR A 1 87 ? 53.948 3.523 60.915 1.00 41.77 87 THR A O 1
ATOM 674 N N . ALA A 1 88 ? 55.314 4.865 59.780 1.00 41.77 88 ALA A N 1
ATOM 675 C CA . ALA A 1 88 ? 55.455 5.714 60.963 1.00 41.77 88 ALA A CA 1
ATOM 676 C C . ALA A 1 88 ? 54.128 6.512 61.162 1.00 41.77 88 ALA A C 1
ATOM 677 O O . ALA A 1 88 ? 53.489 6.902 60.183 1.00 41.77 88 ALA A O 1
ATOM 679 N N . PRO A 1 89 ? 53.704 6.773 62.413 1.00 41.77 89 PRO A N 1
ATOM 680 C CA . PRO A 1 89 ? 54.284 6.474 63.706 1.00 41.77 89 PRO A CA 1
ATOM 681 C C . PRO A 1 89 ? 54.081 5.056 64.205 1.00 41.77 89 PRO A C 1
ATOM 682 O O . PRO A 1 89 ? 54.955 4.550 64.896 1.00 41.77 89 PRO A O 1
ATOM 686 N N . LEU A 1 90 ? 52.971 4.409 63.853 1.00 41.77 90 LEU A N 1
ATOM 687 C CA . LEU A 1 90 ? 52.595 3.108 64.435 1.00 41.77 90 LEU A CA 1
ATOM 688 C C . LEU A 1 90 ? 53.545 1.936 64.204 1.00 41.77 90 LEU A C 1
ATOM 689 O O . LEU A 1 90 ? 53.488 0.956 64.939 1.00 41.77 90 LEU A O 1
ATOM 694 N N . LYS A 1 91 ? 54.412 2.027 63.197 1.00 41.77 91 LYS A N 1
ATOM 695 C CA . LYS A 1 91 ? 55.234 0.884 62.802 1.00 41.77 91 LYS A CA 1
ATOM 696 C C . LYS A 1 91 ? 56.129 0.387 63.917 1.00 41.77 91 LYS A C 1
ATOM 697 O O . LYS A 1 91 ? 56.155 -0.804 64.197 1.00 41.77 91 LYS A O 1
ATOM 703 N N . LEU A 1 92 ? 56.851 1.288 64.568 1.00 41.77 92 LEU A N 1
ATOM 704 C CA . LEU A 1 92 ? 57.778 0.829 65.588 1.00 41.77 92 LEU A CA 1
ATOM 705 C C . LEU A 1 92 ? 57.060 -0.017 66.601 1.00 41.77 92 LEU A C 1
ATOM 706 O O . LEU A 1 92 ? 57.524 -1.110 66.946 1.00 41.77 92 LEU A O 1
ATOM 711 N N . SER A 1 93 ? 55.905 0.473 67.048 1.00 41.77 93 SER A N 1
ATOM 712 C CA . SER A 1 93 ? 55.131 -0.259 68.019 1.00 41.77 93 SER A CA 1
ATOM 713 C C . SER A 1 93 ? 54.748 -1.619 67.464 1.00 41.77 93 SER A C 1
ATOM 714 O O . SER A 1 93 ? 54.848 -2.623 68.145 1.00 41.77 93 SER A O 1
ATOM 717 N N . TYR A 1 94 ? 54.329 -1.652 66.209 1.00 41.77 94 TYR A N 1
ATOM 718 C CA . TYR A 1 94 ? 53.871 -2.889 65.618 1.00 41.77 94 TYR A CA 1
ATOM 719 C C . TYR A 1 94 ? 54.994 -3.940 65.561 1.00 41.77 94 TYR A C 1
ATOM 720 O O . TYR A 1 94 ? 54.809 -5.068 66.006 1.00 41.77 94 TYR A O 1
ATOM 729 N N . THR A 1 95 ? 56.156 -3.567 65.039 1.00 41.77 95 THR A N 1
ATOM 730 C CA . THR A 1 95 ? 57.258 -4.512 64.889 1.00 41.77 95 THR A CA 1
ATOM 731 C C . THR A 1 95 ? 57.543 -5.203 66.207 1.00 41.77 95 THR A C 1
ATOM 732 O O . THR A 1 95 ? 57.681 -6.435 66.292 1.00 41.77 95 THR A O 1
ATOM 736 N N . ASP A 1 96 ? 57.634 -4.373 67.233 1.00 41.77 96 ASP A N 1
ATOM 737 C CA . ASP A 1 96 ? 57.765 -4.816 68.592 1.00 41.77 96 ASP A CA 1
ATOM 738 C C . ASP A 1 96 ? 56.788 -5.892 69.039 1.00 41.77 96 ASP A C 1
ATOM 739 O O . ASP A 1 96 ? 57.176 -6.881 69.652 1.00 41.77 96 ASP A O 1
ATOM 744 N N . LYS A 1 97 ? 55.512 -5.687 68.757 1.00 41.77 97 LYS A N 1
ATOM 745 C CA . LYS A 1 97 ? 54.524 -6.645 69.155 1.00 41.77 97 LYS A CA 1
ATOM 746 C C . LYS A 1 97 ? 54.711 -7.883 68.299 1.00 41.77 97 LYS A C 1
ATOM 747 O O . LYS A 1 97 ? 54.694 -8.993 68.804 1.00 41.77 97 LYS A O 1
ATOM 753 N N . LEU A 1 98 ? 54.936 -7.698 67.006 1.00 41.77 98 LEU A N 1
ATOM 754 C CA . LEU A 1 98 ? 55.082 -8.836 66.106 1.00 41.77 98 LEU A CA 1
ATOM 755 C C . LEU A 1 98 ? 56.218 -9.717 66.572 1.00 41.77 98 LEU A C 1
ATOM 756 O O . LEU A 1 98 ? 56.094 -10.934 66.595 1.00 41.77 98 LEU A O 1
ATOM 761 N N . HIS A 1 99 ? 57.326 -9.090 66.951 1.00 41.77 99 HIS A N 1
ATOM 762 C CA . HIS A 1 99 ? 58.493 -9.848 67.359 1.00 41.77 99 HIS A CA 1
ATOM 763 C C . HIS A 1 99 ? 58.268 -10.579 68.642 1.00 41.77 99 HIS A C 1
ATOM 764 O O . HIS A 1 99 ? 58.668 -11.726 68.761 1.00 41.77 99 HIS A O 1
ATOM 771 N N . ARG A 1 100 ? 57.603 -9.924 69.582 1.00 41.77 100 ARG A N 1
ATOM 772 C CA . ARG A 1 100 ? 57.190 -10.570 70.811 1.00 41.77 100 ARG A CA 1
ATOM 773 C C . ARG A 1 100 ? 56.262 -11.771 70.525 1.00 41.77 100 ARG A C 1
ATOM 774 O O . ARG A 1 100 ? 56.446 -12.870 71.058 1.00 41.77 100 ARG A O 1
ATOM 782 N N . LEU A 1 101 ? 55.294 -11.559 69.645 1.00 41.77 101 LEU A N 1
ATOM 783 C CA . LEU A 1 101 ? 54.393 -12.625 69.231 1.00 41.77 101 LEU A CA 1
ATOM 784 C C . LEU A 1 101 ? 55.155 -13.816 68.653 1.00 41.77 101 LEU A C 1
ATOM 785 O O . LEU A 1 101 ? 54.910 -14.963 69.049 1.00 41.77 101 LEU A O 1
ATOM 790 N N . GLU A 1 102 ? 56.083 -13.534 67.731 1.00 41.77 102 GLU A N 1
ATOM 791 C CA . GLU A 1 102 ? 56.836 -14.576 67.048 1.00 41.77 102 GLU A CA 1
ATOM 792 C C . GLU A 1 102 ? 57.485 -15.450 68.084 1.00 41.77 102 GLU A C 1
ATOM 793 O O . GLU A 1 102 ? 57.458 -16.667 67.978 1.00 41.77 102 GLU A O 1
ATOM 799 N N . SER A 1 103 ? 58.028 -14.808 69.105 1.00 41.77 103 SER A N 1
ATOM 800 C CA . SER A 1 103 ? 58.786 -15.479 70.119 1.00 41.77 103 SER A CA 1
ATOM 801 C C . SER A 1 103 ? 57.893 -16.254 71.091 1.00 41.77 103 SER A C 1
ATOM 802 O O . SER A 1 103 ? 58.147 -17.429 71.392 1.00 41.77 103 SER A O 1
ATOM 805 N N . GLN A 1 104 ? 56.860 -15.583 71.586 1.00 41.77 104 GLN A N 1
ATOM 806 C CA . GLN A 1 104 ? 55.882 -16.192 72.481 1.00 41.77 104 GLN A CA 1
ATOM 807 C C . GLN A 1 104 ? 55.229 -17.424 71.838 1.00 41.77 104 GLN A C 1
ATOM 808 O O . GLN A 1 104 ? 54.974 -18.444 72.501 1.00 41.77 104 GLN A O 1
ATOM 814 N N . TYR A 1 105 ? 54.956 -17.318 70.541 1.00 41.77 105 TYR A N 1
ATOM 815 C CA . TYR A 1 105 ? 54.238 -18.356 69.848 1.00 41.77 105 TYR A CA 1
ATOM 816 C C . TYR A 1 105 ? 55.120 -19.547 69.743 1.00 41.77 105 TYR A C 1
ATOM 817 O O . TYR A 1 105 ? 54.673 -20.638 69.923 1.00 41.77 105 TYR A O 1
ATOM 826 N N . ALA A 1 106 ? 56.388 -19.334 69.450 1.00 41.77 106 ALA A N 1
ATOM 827 C CA . ALA A 1 106 ? 57.345 -20.420 69.391 1.00 41.77 106 ALA A CA 1
ATOM 828 C C . ALA A 1 106 ? 57.349 -21.204 70.689 1.00 41.77 106 ALA A C 1
ATOM 829 O O . ALA A 1 106 ? 57.495 -22.422 70.652 1.00 41.77 106 ALA A O 1
ATOM 831 N N . LYS A 1 107 ? 57.162 -20.525 71.828 1.00 41.77 107 LYS A N 1
ATOM 832 C CA . LYS A 1 107 ? 57.294 -21.189 73.138 1.00 41.77 107 LYS A CA 1
ATOM 833 C C . LYS A 1 107 ? 56.170 -22.160 73.341 1.00 41.77 107 LYS A C 1
ATOM 834 O O . LYS A 1 107 ? 56.443 -23.351 73.559 1.00 41.77 107 LYS A O 1
ATOM 840 N N . LEU A 1 108 ? 54.911 -21.712 73.251 1.00 41.77 108 LEU A N 1
ATOM 841 C CA . LEU A 1 108 ? 53.875 -22.741 73.154 1.00 41.77 108 LEU A CA 1
ATOM 842 C C . LEU A 1 108 ? 54.046 -23.265 71.771 1.00 41.77 108 LEU A C 1
ATOM 843 O O . LEU A 1 108 ? 54.601 -22.606 70.922 1.00 41.77 108 LEU A O 1
ATOM 848 N N . LEU A 1 109 ? 53.619 -24.470 71.532 1.00 41.77 109 LEU A N 1
ATOM 849 C CA . LEU A 1 109 ? 53.921 -25.109 70.259 1.00 41.77 109 LEU A CA 1
ATOM 850 C C . LEU A 1 109 ? 55.264 -25.677 70.321 1.00 41.77 109 LEU A C 1
ATOM 851 O O . LEU A 1 109 ? 55.640 -26.468 69.454 1.00 41.77 109 LEU A O 1
ATOM 856 N N . ASN A 1 110 ? 56.003 -25.320 71.352 1.00 41.77 110 ASN A N 1
ATOM 857 C CA . ASN A 1 110 ? 57.202 -26.082 71.536 1.00 41.77 110 ASN A CA 1
ATOM 858 C C . ASN A 1 110 ? 56.666 -26.763 72.819 1.00 41.77 110 ASN A C 1
ATOM 859 O O . ASN A 1 110 ? 56.839 -27.950 72.978 1.00 41.77 110 ASN A O 1
ATOM 864 N N . THR A 1 111 ? 55.966 -26.022 73.683 1.00 41.77 111 THR A N 1
ATOM 865 C CA . THR A 1 111 ? 55.339 -26.610 74.877 1.00 41.77 111 THR A CA 1
ATOM 866 C C . THR A 1 111 ? 54.227 -27.573 74.491 1.00 41.77 111 THR A C 1
ATOM 867 O O . THR A 1 111 ? 54.130 -28.682 75.017 1.00 41.77 111 THR A O 1
ATOM 871 N N . SER A 1 112 ? 53.388 -27.140 73.558 1.00 41.77 112 SER A N 1
ATOM 872 C CA . SER A 1 112 ? 52.291 -27.975 73.089 1.00 41.77 112 SER A CA 1
ATOM 873 C C . SER A 1 112 ? 52.812 -29.313 72.602 1.00 41.77 112 SER A C 1
ATOM 874 O O . SER A 1 112 ? 52.168 -30.331 72.850 1.00 41.77 112 SER A O 1
ATOM 877 N N . ARG A 1 113 ? 53.967 -29.314 71.929 1.00 41.77 113 ARG A N 1
ATOM 878 C CA . ARG A 1 113 ? 54.523 -30.544 71.369 1.00 41.77 113 ARG A CA 1
ATOM 879 C C . ARG A 1 113 ? 54.995 -31.491 72.437 1.00 41.77 113 ARG A C 1
ATOM 880 O O . ARG A 1 113 ? 54.724 -32.672 72.359 1.00 41.77 113 ARG A O 1
ATOM 888 N N . ASN A 1 114 ? 55.688 -30.971 73.437 1.00 41.77 114 ASN A N 1
ATOM 889 C CA . ASN A 1 114 ? 56.186 -31.794 74.519 1.00 41.77 114 ASN A CA 1
ATOM 890 C C . ASN A 1 114 ? 55.028 -32.435 75.194 1.00 41.77 114 ASN A C 1
ATOM 891 O O . ASN A 1 114 ? 55.047 -33.627 75.492 1.00 41.77 114 ASN A O 1
ATOM 896 N N . GLN A 1 115 ? 54.004 -31.628 75.430 1.00 41.77 115 GLN A N 1
ATOM 897 C CA . GLN A 1 115 ? 52.866 -32.093 76.171 1.00 41.77 115 GLN A CA 1
ATOM 898 C C . GLN A 1 115 ? 52.173 -33.147 75.374 1.00 41.77 115 GLN A C 1
ATOM 899 O O . GLN A 1 115 ? 51.719 -34.141 75.933 1.00 41.77 115 GLN A O 1
ATOM 905 N N . GLU A 1 116 ? 52.124 -32.953 74.065 1.00 41.77 116 GLU A N 1
ATOM 906 C CA . GLU A 1 116 ? 51.570 -33.957 73.191 1.00 41.77 116 GLU A CA 1
ATOM 907 C C . GLU A 1 116 ? 52.356 -35.265 73.286 1.00 41.77 116 GLU A C 1
ATOM 908 O O . GLU A 1 116 ? 51.758 -36.328 73.482 1.00 41.77 116 GLU A O 1
ATOM 914 N N . ARG A 1 117 ? 53.680 -35.212 73.162 1.00 41.77 117 ARG A N 1
ATOM 915 C CA . ARG A 1 117 ? 54.429 -36.463 73.252 1.00 41.77 117 ARG A CA 1
ATOM 916 C C . ARG A 1 117 ? 54.334 -37.085 74.651 1.00 41.77 117 ARG A C 1
ATOM 917 O O . ARG A 1 117 ? 54.251 -38.302 74.776 1.00 41.77 117 ARG A O 1
ATOM 923 N N . HIS A 1 118 ? 54.280 -36.262 75.696 1.00 41.77 118 HIS A N 1
ATOM 924 C CA . HIS A 1 118 ? 54.159 -36.812 77.050 1.00 41.77 118 HIS A CA 1
ATOM 925 C C . HIS A 1 118 ? 52.855 -37.509 77.268 1.00 41.77 118 HIS A C 1
ATOM 926 O O . HIS A 1 118 ? 52.833 -38.586 77.859 1.00 41.77 118 HIS A O 1
ATOM 933 N N . LEU A 1 119 ? 51.774 -36.909 76.780 1.00 41.77 119 LEU A N 1
ATOM 934 C CA . LEU A 1 119 ? 50.471 -37.519 76.932 1.00 41.77 119 LEU A CA 1
ATOM 935 C C . LEU A 1 119 ? 50.504 -38.847 76.224 1.00 41.77 119 LEU A C 1
ATOM 936 O O . LEU A 1 119 ? 50.035 -39.858 76.732 1.00 41.77 119 LEU A O 1
ATOM 941 N N . ASP A 1 120 ? 51.143 -38.842 75.073 1.00 41.77 120 ASP A N 1
ATOM 942 C CA . ASP A 1 120 ? 51.281 -40.032 74.290 1.00 41.77 120 ASP A CA 1
ATOM 943 C C . ASP A 1 120 ? 51.914 -41.190 75.047 1.00 41.77 120 ASP A C 1
ATOM 944 O O . ASP A 1 120 ? 51.289 -42.229 75.232 1.00 41.77 120 ASP A O 1
ATOM 949 N N . THR A 1 121 ? 53.159 -41.009 75.485 1.00 41.77 121 THR A N 1
ATOM 950 C CA . THR A 1 121 ? 53.883 -42.048 76.217 1.00 41.77 121 THR A CA 1
ATOM 951 C C . THR A 1 121 ? 53.104 -42.469 77.441 1.00 41.77 121 THR A C 1
ATOM 952 O O . THR A 1 121 ? 53.033 -43.656 77.746 1.00 41.77 121 THR A O 1
ATOM 956 N N . LEU A 1 122 ? 52.502 -41.503 78.125 1.00 41.77 122 LEU A N 1
ATOM 957 C CA . LEU A 1 122 ? 51.665 -41.811 79.269 1.00 41.77 122 LEU A CA 1
ATOM 958 C C . LEU A 1 122 ? 50.557 -42.769 78.878 1.00 41.77 122 LEU A C 1
ATOM 959 O O . LEU A 1 122 ? 50.243 -43.719 79.605 1.00 41.77 122 LEU A O 1
ATOM 964 N N . HIS A 1 123 ? 49.940 -42.511 77.731 1.00 41.77 123 HIS A N 1
ATOM 965 C CA . HIS A 1 123 ? 48.751 -43.252 77.383 1.00 41.77 123 HIS A CA 1
ATOM 966 C C . HIS A 1 123 ? 49.130 -44.661 77.027 1.00 41.77 123 HIS A C 1
ATOM 967 O O . HIS A 1 123 ? 48.518 -45.612 77.507 1.00 41.77 123 HIS A O 1
ATOM 974 N N . ASN A 1 124 ? 50.149 -44.803 76.197 1.00 41.77 124 ASN A N 1
ATOM 975 C CA . ASN A 1 124 ? 50.724 -46.115 75.992 1.00 41.77 124 ASN A CA 1
ATOM 976 C C . ASN A 1 124 ? 50.999 -46.845 77.316 1.00 41.77 124 ASN A C 1
ATOM 977 O O . ASN A 1 124 ? 50.448 -47.918 77.567 1.00 41.77 124 ASN A O 1
ATOM 982 N N . PHE A 1 125 ? 51.833 -46.264 78.167 1.00 41.77 125 PHE A N 1
ATOM 983 C CA . PHE A 1 125 ? 52.183 -46.961 79.380 1.00 41.77 125 PHE A CA 1
ATOM 984 C C . PHE A 1 125 ? 50.998 -47.384 80.234 1.00 41.77 125 PHE A C 1
ATOM 985 O O . PHE A 1 125 ? 50.951 -48.512 80.718 1.00 41.77 125 PHE A O 1
ATOM 993 N N . VAL A 1 126 ? 50.064 -46.469 80.457 1.00 41.77 126 VAL A N 1
ATOM 994 C CA . VAL A 1 126 ? 48.893 -46.783 81.274 1.00 41.77 126 VAL A CA 1
ATOM 995 C C . VAL A 1 126 ? 48.003 -47.839 80.631 1.00 41.77 126 VAL A C 1
ATOM 996 O O . VAL A 1 126 ? 47.526 -48.731 81.316 1.00 41.77 126 VAL A O 1
ATOM 1000 N N . THR A 1 127 ? 47.810 -47.767 79.325 1.00 41.77 127 THR A N 1
ATOM 1001 C CA . THR A 1 127 ? 47.160 -48.885 78.639 1.00 41.77 127 THR A CA 1
ATOM 1002 C C . THR A 1 127 ? 47.799 -50.217 79.047 1.00 41.77 127 THR A C 1
ATOM 1003 O O . THR A 1 127 ? 47.114 -51.149 79.488 1.00 41.77 127 THR A O 1
ATOM 1007 N N . ARG A 1 128 ? 49.113 -50.269 78.922 1.00 41.77 128 ARG A N 1
ATOM 1008 C CA . ARG A 1 128 ? 49.851 -51.498 79.058 1.00 41.77 128 ARG A CA 1
ATOM 1009 C C . ARG A 1 128 ? 49.825 -52.014 80.472 1.00 41.77 128 ARG A C 1
ATOM 1010 O O . ARG A 1 128 ? 49.612 -53.192 80.693 1.00 41.77 128 ARG A O 1
ATOM 1018 N N . ALA A 1 129 ? 50.056 -51.150 81.446 1.00 41.77 129 ALA A N 1
ATOM 1019 C CA . ALA A 1 129 ? 49.981 -51.634 82.795 1.00 41.77 129 ALA A CA 1
ATOM 1020 C C . ALA A 1 129 ? 48.550 -52.049 83.105 1.00 41.77 129 ALA A C 1
ATOM 1021 O O . ALA A 1 129 ? 48.337 -53.017 83.820 1.00 41.77 129 ALA A O 1
ATOM 1023 N N . THR A 1 130 ? 47.562 -51.351 82.554 1.00 41.77 130 THR A N 1
ATOM 1024 C CA . THR A 1 130 ? 46.183 -51.702 82.863 1.00 41.77 130 THR A CA 1
ATOM 1025 C C . THR A 1 130 ? 45.879 -53.125 82.430 1.00 41.77 130 THR A C 1
ATOM 1026 O O . THR A 1 130 ? 45.302 -53.916 83.184 1.00 41.77 130 THR A O 1
ATOM 1030 N N . ASN A 1 131 ? 46.295 -53.451 81.220 1.00 41.77 131 ASN A N 1
ATOM 1031 C CA . ASN A 1 131 ? 45.996 -54.733 80.653 1.00 41.77 131 ASN A CA 1
ATOM 1032 C C . ASN A 1 131 ? 46.657 -55.844 81.431 1.00 41.77 131 ASN A C 1
ATOM 1033 O O . ASN A 1 131 ? 46.039 -56.868 81.722 1.00 41.77 131 ASN A O 1
ATOM 1038 N N . GLU A 1 132 ? 47.922 -55.638 81.775 1.00 41.77 132 GLU A N 1
ATOM 1039 C CA . GLU A 1 132 ? 48.623 -56.579 82.625 1.00 41.77 132 GLU A CA 1
ATOM 1040 C C . GLU A 1 132 ? 47.846 -56.755 83.924 1.00 41.77 132 GLU A C 1
ATOM 1041 O O . GLU A 1 132 ? 47.510 -57.865 84.304 1.00 41.77 132 GLU A O 1
ATOM 1047 N N . LEU A 1 133 ? 47.539 -55.658 84.597 1.00 41.77 133 LEU A N 1
ATOM 1048 C CA . LEU A 1 133 ? 46.801 -55.743 85.830 1.00 41.77 133 LEU A CA 1
ATOM 1049 C C . LEU A 1 133 ? 45.492 -56.497 85.667 1.00 41.77 133 LEU A C 1
ATOM 1050 O O . LEU A 1 133 ? 45.103 -57.233 86.565 1.00 41.77 133 LEU A O 1
ATOM 1055 N N . ILE A 1 134 ? 44.819 -56.334 84.531 1.00 41.77 134 ILE A N 1
ATOM 1056 C CA . ILE A 1 134 ? 43.598 -57.094 84.299 1.00 41.77 134 ILE A CA 1
ATOM 1057 C C . ILE A 1 134 ? 43.916 -58.583 84.258 1.00 41.77 134 ILE A C 1
ATOM 1058 O O . ILE A 1 134 ? 43.300 -59.374 84.959 1.00 41.77 134 ILE A O 1
ATOM 1063 N N . TRP A 1 135 ? 44.908 -58.949 83.460 1.00 41.77 135 TRP A N 1
ATOM 1064 C CA . TRP A 1 135 ? 45.308 -60.327 83.342 1.00 41.77 135 TRP A CA 1
ATOM 1065 C C . TRP A 1 135 ? 45.582 -60.919 84.715 1.00 41.77 135 TRP A C 1
ATOM 1066 O O . TRP A 1 135 ? 45.013 -61.940 85.106 1.00 41.77 135 TRP A O 1
ATOM 1077 N N . LEU A 1 136 ? 46.464 -60.246 85.440 1.00 41.77 136 LEU A N 1
ATOM 1078 C CA . LEU A 1 136 ? 46.865 -60.636 86.767 1.00 41.77 136 LEU A CA 1
ATOM 1079 C C . LEU A 1 136 ? 45.656 -60.845 87.645 1.00 41.77 136 LEU A C 1
ATOM 1080 O O . LEU A 1 136 ? 45.499 -61.903 88.238 1.00 41.77 136 LEU A O 1
ATOM 1085 N N . ASN A 1 137 ? 44.789 -59.845 87.716 1.00 41.77 137 ASN A N 1
ATOM 1086 C CA . ASN A 1 137 ? 43.600 -59.943 88.557 1.00 41.77 137 ASN A CA 1
ATOM 1087 C C . ASN A 1 137 ? 42.692 -61.124 88.223 1.00 41.77 137 ASN A C 1
ATOM 1088 O O . ASN A 1 137 ? 42.198 -61.797 89.118 1.00 41.77 137 ASN A O 1
ATOM 1093 N N . GLU A 1 138 ? 42.469 -61.384 86.943 1.00 41.77 138 GLU A N 1
ATOM 1094 C CA . GLU A 1 138 ? 41.618 -62.507 86.591 1.00 41.77 138 GLU A CA 1
ATOM 1095 C C . GLU A 1 138 ? 42.350 -63.859 86.735 1.00 41.77 138 GLU A C 1
ATOM 1096 O O . GLU A 1 138 ? 41.695 -64.890 86.881 1.00 41.77 138 GLU A O 1
ATOM 1102 N N . LYS A 1 139 ? 43.691 -63.849 86.738 1.00 41.77 139 LYS A N 1
ATOM 1103 C CA . LYS A 1 139 ? 44.449 -65.067 87.096 1.00 41.77 139 LYS A CA 1
ATOM 1104 C C . LYS A 1 139 ? 44.294 -65.475 88.551 1.00 41.77 139 LYS A C 1
ATOM 1105 O O . LYS A 1 139 ? 44.460 -66.650 88.864 1.00 41.77 139 LYS A O 1
ATOM 1111 N N . GLU A 1 140 ? 43.981 -64.519 89.420 1.00 41.77 140 GLU A N 1
ATOM 1112 C CA . GLU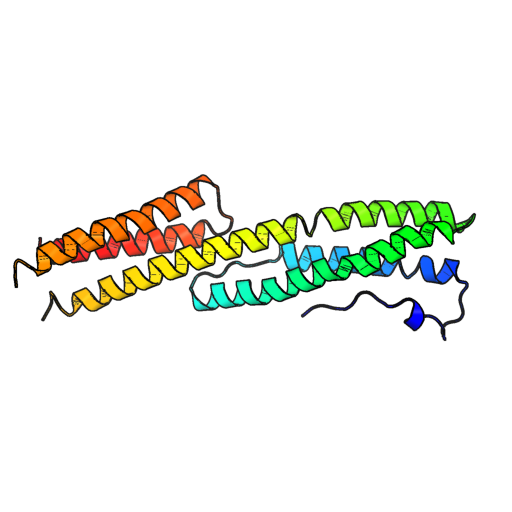 A 1 140 ? 43.409 -64.827 90.725 1.00 41.77 140 GLU A CA 1
ATOM 1113 C C . GLU A 1 140 ? 42.341 -65.911 90.617 1.00 41.77 140 GLU A C 1
ATOM 1114 O O . GLU A 1 140 ? 42.350 -66.882 91.373 1.00 41.77 140 GLU A O 1
ATOM 1120 N N . GLU A 1 141 ? 41.423 -65.737 89.672 1.00 20.00 141 GLU A N 1
ATOM 1121 C CA . GLU A 1 141 ? 40.367 -66.716 89.441 1.00 20.00 141 GLU A CA 1
ATOM 1122 C C . GLU A 1 141 ? 40.593 -68.225 89.461 1.00 20.00 141 GLU A C 1
ATOM 1123 O O . GLU A 1 141 ? 39.700 -68.991 89.821 1.00 41.77 141 GLU A O 1
ATOM 1125 N N . SER A 1 142 ? 41.792 -68.644 89.071 1.00 41.77 142 SER A N 1
ATOM 1126 C CA . SER A 1 142 ? 41.990 -69.319 87.794 1.00 41.77 142 SER A CA 1
ATOM 1127 C C . SER A 1 142 ? 43.030 -70.428 87.911 1.00 41.77 142 SER A C 1
ATOM 1128 O O . SER A 1 142 ? 42.735 -71.597 87.662 1.00 41.77 142 SER A O 1
ATOM 1130 N N . GLU A 1 143 ? 44.247 -70.054 88.292 1.00 41.77 143 GLU A N 1
ATOM 1131 C CA . GLU A 1 143 ? 44.876 -70.597 89.490 1.00 41.77 143 GLU A CA 1
ATOM 1132 C C . GLU A 1 143 ? 43.840 -70.899 90.568 1.00 41.77 143 GLU A C 1
ATOM 1133 O O . GLU A 1 143 ? 43.628 -72.056 90.931 1.00 41.77 143 GLU A O 1
ATOM 1135 N N . VAL A 1 144 ? 43.198 -69.852 91.075 1.00 41.77 144 VAL A N 1
ATOM 1136 C CA . VAL A 1 144 ? 42.504 -69.926 92.355 1.00 41.77 144 VAL A CA 1
ATOM 1137 C C . VAL A 1 144 ? 41.027 -70.252 92.164 1.00 41.77 144 VAL A C 1
ATOM 1138 O O . VAL A 1 144 ? 40.225 -69.376 91.839 1.00 41.77 144 VAL A O 1
ATOM 1140 N N . ALA A 1 145 ? 40.674 -71.517 92.368 1.00 41.77 145 ALA A N 1
ATOM 1141 C CA . ALA A 1 145 ? 39.349 -72.010 92.011 1.00 41.77 145 ALA A CA 1
ATOM 1142 C C . ALA A 1 145 ? 39.301 -73.534 92.045 1.00 41.77 145 ALA A C 1
ATOM 1143 O O . ALA A 1 145 ? 39.999 -74.204 91.28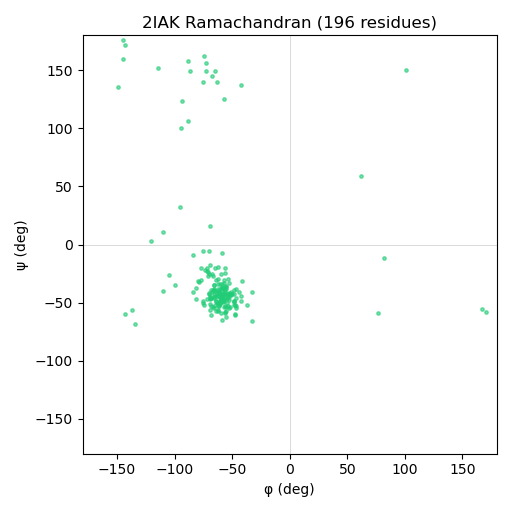3 1.00 41.77 145 ALA A O 1
ATOM 1145 N N . TYR A 1 161 ? 47.825 -79.620 84.982 1.00 41.77 161 TYR A N 1
ATOM 1146 C CA . TYR A 1 161 ? 47.562 -78.189 84.879 1.00 41.77 161 TYR A CA 1
ATOM 1147 C C . TYR A 1 161 ? 48.594 -77.502 83.991 1.00 41.77 161 TYR A C 1
ATOM 1148 O O . TYR A 1 161 ? 48.248 -76.872 82.993 1.00 41.77 161 TYR A O 1
ATOM 1150 N N . HIS A 1 162 ? 49.864 -77.628 84.363 1.00 41.77 162 HIS A N 1
ATOM 1151 C CA . HIS A 1 162 ? 50.231 -77.988 85.727 1.00 41.77 162 HIS A CA 1
ATOM 1152 C C . HIS A 1 162 ? 51.360 -77.105 86.247 1.00 41.77 162 HIS A C 1
ATOM 1153 O O . HIS A 1 162 ? 51.160 -76.294 87.152 1.00 41.77 162 HIS A O 1
ATOM 1155 N N . ALA A 1 163 ? 52.546 -77.267 85.669 1.00 41.77 163 ALA A N 1
ATOM 1156 C CA . ALA A 1 163 ? 52.669 -77.607 84.257 1.00 41.77 163 ALA A CA 1
ATOM 1157 C C . ALA A 1 163 ? 52.598 -77.131 82.811 1.00 41.77 163 ALA A C 1
ATOM 1158 O O . ALA A 1 163 ? 53.613 -77.062 82.119 1.00 41.77 163 ALA A O 1
ATOM 1160 N N . GLU A 1 164 ? 51.475 -76.617 82.393 1.00 41.77 164 GLU A N 1
ATOM 1161 C CA . GLU A 1 164 ? 51.231 -75.643 81.320 1.00 41.77 164 GLU A CA 1
ATOM 1162 C C . GLU A 1 164 ? 50.924 -74.267 81.941 1.00 41.77 164 GLU A C 1
ATOM 1163 O O . GLU A 1 164 ? 51.106 -73.236 81.287 1.00 41.77 164 GLU A O 1
ATOM 1165 N N . LEU A 1 165 ? 50.404 -74.248 83.164 1.00 41.77 165 LEU A N 1
ATOM 1166 C CA . LEU A 1 165 ? 50.280 -73.029 83.975 1.00 41.77 165 LEU A CA 1
ATOM 1167 C C . LEU A 1 165 ? 51.599 -72.320 84.252 1.00 41.77 165 LEU A C 1
ATOM 1168 O O . LEU A 1 165 ? 51.794 -71.208 83.781 1.00 41.77 165 LEU A O 1
ATOM 1170 N N . MET A 1 166 ? 52.498 -72.973 84.997 1.00 41.77 166 MET A N 1
ATOM 1171 C CA . MET A 1 166 ? 53.849 -72.445 85.254 1.00 41.77 166 MET A CA 1
ATOM 1172 C C . MET A 1 166 ? 54.628 -72.134 83.959 1.00 41.77 166 MET A C 1
ATOM 1173 O O . MET A 1 166 ? 55.539 -71.294 83.958 1.00 41.77 166 MET A O 1
ATOM 1175 N N . ARG A 1 167 ? 54.262 -72.797 82.861 1.00 41.77 167 ARG A N 1
ATOM 1176 C CA . ARG A 1 167 ? 54.745 -72.404 81.540 1.00 41.77 167 ARG A CA 1
ATOM 1177 C C . ARG A 1 167 ? 54.135 -71.048 81.119 1.00 41.77 167 ARG A C 1
ATOM 1178 O O . ARG A 1 167 ? 54.863 -70.153 80.681 1.00 41.77 167 ARG A O 1
ATOM 1180 N N . GLU A 1 168 ? 52.816 -70.884 81.284 1.00 41.77 168 GLU A N 1
ATOM 1181 C CA . GLU A 1 168 ? 52.147 -69.612 80.949 1.00 41.77 168 GLU A CA 1
ATOM 1182 C C . GLU A 1 168 ? 52.777 -68.460 81.717 1.00 41.77 168 GLU A C 1
ATOM 1183 O O . GLU A 1 168 ? 53.094 -67.425 81.133 1.00 41.77 168 GLU A O 1
ATOM 1185 N N . LEU A 1 169 ? 52.982 -68.658 83.020 1.00 41.77 169 LEU A N 1
ATOM 1186 C CA . LEU A 1 169 ? 53.549 -67.629 83.883 1.00 41.77 169 LEU A CA 1
ATOM 1187 C C . LEU A 1 169 ? 54.907 -67.176 83.327 1.00 41.77 169 LEU A C 1
ATOM 1188 O O . LEU A 1 169 ? 55.180 -65.970 83.267 1.00 41.77 169 LEU A O 1
ATOM 1190 N N . GLU A 1 170 ? 55.723 -68.137 82.874 1.00 41.77 170 GLU A N 1
ATOM 1191 C CA . GLU A 1 170 ? 57.054 -67.839 82.321 1.00 41.77 170 GLU A CA 1
ATOM 1192 C C . GLU A 1 170 ? 56.979 -66.901 81.127 1.00 41.77 170 GLU A C 1
ATOM 1193 O O . GLU A 1 170 ? 57.832 -66.031 80.970 1.00 41.77 170 GLU A O 1
ATOM 1195 N N . GLN A 1 171 ? 55.952 -67.076 80.296 1.00 41.77 171 GLN A N 1
ATOM 1196 C CA . GLN A 1 171 ? 55.725 -66.175 79.164 1.00 41.77 171 GLN A CA 1
ATOM 1197 C C . GLN A 1 171 ? 55.283 -64.795 79.638 1.00 41.77 171 GLN A C 1
ATOM 1198 O O . GLN A 1 171 ? 55.823 -63.796 79.162 1.00 41.77 171 GLN A O 1
ATOM 1200 N N . LYS A 1 172 ? 54.335 -64.718 80.579 1.00 41.77 172 LYS A N 1
ATOM 1201 C CA . LYS A 1 172 ? 53.870 -63.399 81.039 1.00 41.77 172 LYS A CA 1
ATOM 1202 C C . LYS A 1 172 ? 55.024 -62.568 81.617 1.00 41.77 172 LYS A C 1
ATOM 1203 O O . LYS A 1 172 ? 55.115 -61.377 81.348 1.00 41.77 172 LYS A O 1
ATOM 1205 N N . GLU A 1 173 ? 55.925 -63.204 82.371 1.00 41.77 173 GLU A N 1
ATOM 1206 C CA . GLU A 1 173 ? 57.100 -62.505 82.892 1.00 41.77 173 GLU A CA 1
ATOM 1207 C C . GLU A 1 173 ? 57.756 -61.689 81.790 1.00 41.77 173 GLU A C 1
ATOM 1208 O O . GLU A 1 173 ? 57.906 -60.505 81.952 1.00 41.77 173 GLU A O 1
ATOM 1210 N N . GLU A 1 174 ? 58.105 -62.303 80.657 1.00 41.77 174 GLU A N 1
ATOM 1211 C CA . GLU A 1 174 ? 58.808 -61.581 79.583 1.00 41.77 174 GLU A CA 1
ATOM 1212 C C . GLU A 1 174 ? 58.040 -60.304 79.279 1.00 41.77 174 GLU A C 1
ATOM 1213 O O . GLU A 1 174 ? 58.614 -59.239 79.057 1.00 41.77 174 GLU A O 1
ATOM 1215 N N . SER A 1 175 ? 56.716 -60.419 79.271 1.00 41.77 175 SER A N 1
ATOM 1216 C CA . SER A 1 175 ? 55.856 -59.342 78.794 1.00 41.77 175 SER A CA 1
ATOM 1217 C C . SER A 1 175 ? 55.588 -58.322 79.896 1.00 41.77 175 SER A C 1
ATOM 1218 O O . SER A 1 175 ? 55.651 -57.114 79.666 1.00 41.77 175 SER A O 1
ATOM 1221 N N . ILE A 1 176 ? 55.366 -58.791 81.117 1.00 41.77 176 ILE A N 1
ATOM 1222 C CA . ILE A 1 176 ? 55.481 -57.937 82.302 1.00 41.77 176 ILE A CA 1
ATOM 1223 C C . ILE A 1 176 ? 56.816 -57.232 82.373 1.00 41.77 176 ILE A C 1
ATOM 1224 O O . ILE A 1 176 ? 56.899 -56.069 82.729 1.00 41.77 176 ILE A O 1
ATOM 1229 N N . LYS A 1 177 ? 57.871 -57.968 82.070 1.00 41.77 177 LYS A N 1
ATOM 1230 C CA . LYS A 1 177 ? 59.193 -57.599 82.521 1.00 41.77 177 LYS A CA 1
ATOM 1231 C C . LYS A 1 177 ? 59.572 -56.352 81.773 1.00 41.77 177 LYS A C 1
ATOM 1232 O O . LYS A 1 177 ? 60.727 -55.962 81.721 1.00 41.77 177 LYS A O 1
ATOM 1237 N N . ALA A 1 178 ? 58.568 -55.730 81.184 1.00 41.77 178 ALA A N 1
ATOM 1238 C CA . ALA A 1 178 ? 58.703 -55.115 79.880 1.00 41.77 178 ALA A CA 1
ATOM 1239 C C . ALA A 1 178 ? 58.000 -53.792 79.968 1.00 41.77 178 ALA A C 1
ATOM 1240 O O . ALA A 1 178 ? 58.589 -52.745 79.741 1.00 41.77 178 ALA A O 1
ATOM 1242 N N . VAL A 1 179 ? 56.732 -53.849 80.336 1.00 41.77 179 VAL A N 1
ATOM 1243 C CA . VAL A 1 179 ? 56.104 -52.737 81.021 1.00 41.77 179 VAL A CA 1
ATOM 1244 C C . VAL A 1 179 ? 57.029 -52.142 82.083 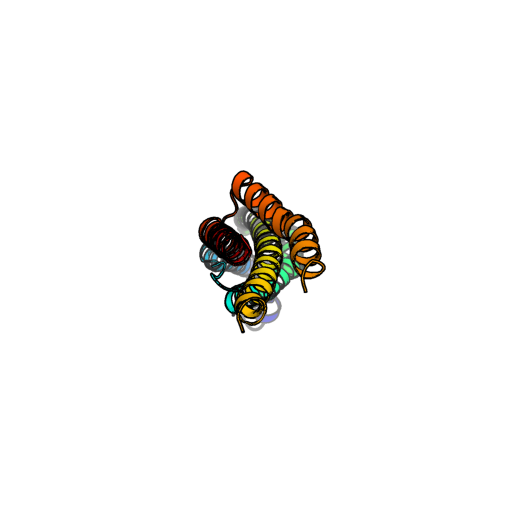1.00 41.77 179 VAL A C 1
ATOM 1245 O O . VAL A 1 179 ? 57.165 -50.910 82.181 1.00 41.77 179 VAL A O 1
ATOM 1249 N N . GLN A 1 180 ? 57.681 -53.003 82.866 1.00 41.77 180 GLN A N 1
ATOM 1250 C CA . GLN A 1 180 ? 58.566 -52.495 83.894 1.00 41.77 180 GLN A CA 1
ATOM 1251 C C . GLN A 1 180 ? 59.648 -51.625 83.262 1.00 41.77 180 GLN A C 1
ATOM 1252 O O . GLN A 1 180 ? 59.858 -50.500 83.723 1.00 41.77 180 GLN A O 1
ATOM 1258 N N . GLU A 1 181 ? 60.298 -52.116 82.196 1.00 41.77 181 GLU A N 1
ATOM 1259 C CA . GLU A 1 181 ? 61.412 -51.369 81.553 1.00 41.77 181 GLU A CA 1
ATOM 1260 C C . GLU A 1 181 ? 60.943 -50.036 80.929 1.00 41.77 181 GLU A C 1
ATOM 1261 O O . GLU A 1 181 ? 61.682 -49.051 80.887 1.00 41.77 181 GLU A O 1
ATOM 1263 N N . ILE A 1 182 ? 59.699 -50.004 80.479 1.00 41.77 182 ILE A N 1
ATOM 1264 C CA . ILE A 1 182 ? 59.123 -48.754 80.028 1.00 41.77 182 ILE A CA 1
ATOM 1265 C C . ILE A 1 182 ? 59.084 -47.737 81.186 1.00 41.77 182 ILE A C 1
ATOM 1266 O O . ILE A 1 182 ? 59.573 -46.605 81.050 1.00 41.77 182 ILE A O 1
ATOM 1271 N N . ALA A 1 183 ? 58.505 -48.134 82.318 1.00 41.77 183 ALA A N 1
ATOM 1272 C CA . ALA A 1 183 ? 58.282 -47.191 83.395 1.00 41.77 183 ALA A CA 1
ATOM 1273 C C . ALA A 1 183 ? 59.615 -46.663 83.894 1.00 41.77 183 ALA A C 1
ATOM 1274 O O . ALA A 1 183 ? 59.800 -45.470 84.112 1.00 41.77 183 ALA A O 1
ATOM 1276 N N . GLU A 1 184 ? 60.548 -47.580 84.053 1.00 41.77 184 GLU A N 1
ATOM 1277 C CA . GLU A 1 184 ? 61.900 -47.258 84.404 1.00 41.77 184 GLU A CA 1
ATOM 1278 C C . GLU A 1 184 ? 62.395 -46.132 83.497 1.00 41.77 184 GLU A C 1
ATOM 1279 O O . GLU A 1 184 ? 62.931 -45.124 83.951 1.00 41.77 184 GLU A O 1
ATOM 1285 N N . GLN A 1 185 ? 62.196 -46.319 82.205 1.00 41.77 185 GLN A N 1
ATOM 1286 C CA . GLN A 1 185 ? 62.722 -45.420 81.207 1.00 41.77 185 GLN A CA 1
ATOM 1287 C C . GLN A 1 185 ? 62.076 -44.017 81.307 1.00 41.77 185 GLN A C 1
ATOM 1288 O O . GLN A 1 185 ? 62.759 -42.990 81.415 1.00 41.77 185 GLN A O 1
ATOM 1294 N N . LEU A 1 186 ? 60.750 -44.005 81.257 1.00 41.77 186 LEU A N 1
ATOM 1295 C CA . LEU A 1 186 ? 59.973 -42.803 81.374 1.00 41.77 186 LEU A CA 1
ATOM 1296 C C . LEU A 1 186 ? 60.254 -42.049 82.674 1.00 41.77 186 LEU A C 1
ATOM 1297 O O . LEU A 1 186 ? 60.195 -40.825 82.721 1.00 41.77 186 LEU A O 1
ATOM 1302 N N . LEU A 1 187 ? 60.555 -42.776 83.740 1.00 41.77 187 LEU A N 1
ATOM 1303 C CA . LEU A 1 187 ? 60.887 -42.131 84.989 1.00 41.77 187 LEU A CA 1
ATOM 1304 C C . LEU A 1 187 ? 62.278 -41.536 84.899 1.00 41.77 187 LEU A C 1
ATOM 1305 O O . LEU A 1 187 ? 62.453 -40.360 85.178 1.00 41.77 187 LEU A O 1
ATOM 1310 N N . LEU A 1 188 ? 63.269 -42.335 84.502 1.00 41.77 188 LEU A N 1
ATOM 1311 C CA . LEU A 1 188 ? 64.604 -41.807 84.211 1.00 41.77 188 LEU A CA 1
ATO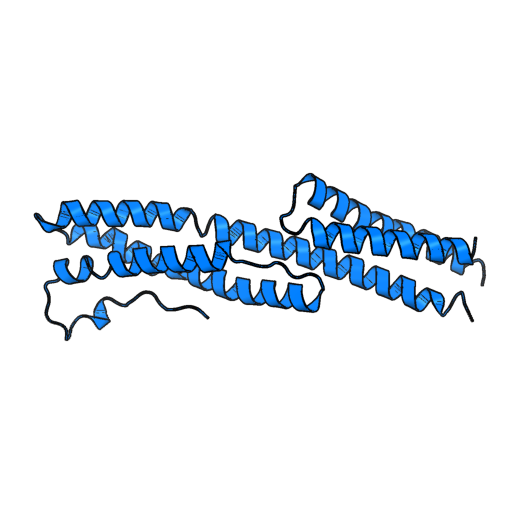M 1312 C C . LEU A 1 188 ? 64.557 -40.514 83.394 1.00 41.77 188 LEU A C 1
ATOM 1313 O O . LEU A 1 188 ? 65.314 -39.584 83.659 1.00 41.77 188 LEU A O 1
ATOM 1318 N N . GLU A 1 189 ? 63.660 -40.455 82.412 1.00 41.77 189 GLU A N 1
ATOM 1319 C CA . GLU A 1 189 ? 63.513 -39.270 81.575 1.00 41.77 189 GLU A CA 1
ATOM 1320 C C . GLU A 1 189 ? 62.794 -38.123 82.297 1.00 41.77 189 GLU A C 1
ATOM 1321 O O . GLU A 1 189 ? 62.663 -37.027 81.764 1.00 41.77 189 GLU A O 1
ATOM 1327 N N . ASN A 1 190 ? 62.309 -38.390 83.502 1.00 41.77 190 ASN A N 1
ATOM 1328 C CA . ASN A 1 190 ? 61.541 -37.425 84.287 1.00 41.77 190 ASN A CA 1
ATOM 1329 C C . ASN A 1 190 ? 60.241 -36.978 83.667 1.00 41.77 190 ASN A C 1
ATOM 1330 O O . ASN A 1 190 ? 60.022 -35.803 83.438 1.00 41.77 190 ASN A O 1
ATOM 1335 N N . HIS A 1 191 ? 59.367 -37.931 83.416 1.00 41.77 191 HIS A N 1
ATOM 1336 C CA . HIS A 1 191 ? 58.078 -37.633 82.818 1.00 41.77 191 HIS A CA 1
ATOM 1337 C C . HIS A 1 191 ? 57.312 -36.744 83.777 1.00 41.77 191 HIS A C 1
ATOM 1338 O O . HIS A 1 191 ? 57.373 -36.930 84.979 1.00 41.77 191 HIS A O 1
ATOM 1345 N N . PRO A 1 192 ? 56.613 -35.743 83.255 1.00 41.77 192 PRO A N 1
ATOM 1346 C CA . PRO A 1 192 ? 55.781 -34.943 84.139 1.00 41.77 192 PRO A CA 1
ATOM 1347 C C . PRO A 1 192 ? 54.708 -35.766 84.868 1.00 41.77 192 PRO A C 1
ATOM 1348 O O . PRO A 1 192 ? 54.283 -35.380 85.938 1.00 41.77 192 PRO A O 1
ATOM 1352 N N . ALA A 1 193 ? 54.273 -36.893 84.323 1.00 41.77 193 ALA A N 1
ATOM 1353 C CA . ALA A 1 193 ? 53.285 -37.673 85.034 1.00 41.77 193 ALA A CA 1
ATOM 1354 C C . ALA A 1 193 ? 53.969 -38.778 85.866 1.00 41.77 193 ALA A C 1
ATOM 1355 O O . ALA A 1 193 ? 53.402 -39.870 86.094 1.00 41.77 193 ALA A O 1
ATOM 1357 N N . ARG A 1 194 ? 55.181 -38.462 86.342 1.00 41.77 194 ARG A N 1
ATOM 1358 C CA . ARG A 1 194 ? 56.016 -39.431 87.074 1.00 41.77 194 ARG A CA 1
ATOM 1359 C C . ARG A 1 194 ? 55.229 -40.149 88.169 1.00 41.77 194 ARG A C 1
ATOM 1360 O O . ARG A 1 194 ? 55.337 -41.364 88.298 1.00 41.77 194 ARG A O 1
ATOM 1367 N N . LEU A 1 195 ? 54.405 -39.402 88.908 1.00 41.77 195 LEU A N 1
ATOM 1368 C CA . LEU A 1 195 ? 53.577 -39.970 89.974 1.00 41.77 195 LEU A CA 1
ATOM 1369 C C . LEU A 1 195 ? 52.682 -41.084 89.470 1.00 41.77 195 LEU A C 1
ATOM 1370 O O . LEU A 1 195 ? 52.776 -42.219 89.934 1.00 41.77 195 LEU A O 1
ATOM 1375 N N . THR A 1 196 ? 51.828 -40.805 88.503 1.00 41.77 196 THR A N 1
ATOM 1376 C CA . THR A 1 196 ? 50.895 -41.855 88.142 1.00 41.77 196 THR A CA 1
ATOM 1377 C C . THR A 1 196 ? 51.633 -43.047 87.499 1.00 41.77 196 THR A C 1
ATOM 1378 O O . THR A 1 196 ? 51.185 -44.178 87.614 1.00 41.77 196 THR A O 1
ATOM 1382 N N . ILE A 1 197 ? 52.777 -42.810 86.866 1.00 41.77 197 ILE A N 1
ATOM 1383 C CA . ILE A 1 197 ? 53.495 -43.909 86.217 1.00 41.77 197 ILE A CA 1
ATOM 1384 C C . ILE A 1 197 ? 54.029 -44.843 87.279 1.00 41.77 197 ILE A C 1
ATOM 1385 O O . ILE A 1 197 ? 53.781 -46.046 87.234 1.00 41.77 197 ILE A O 1
ATOM 1390 N N . GLU A 1 198 ? 54.764 -44.295 88.239 1.00 41.77 198 GLU A N 1
ATOM 1391 C CA . GLU A 1 198 ? 55.241 -45.110 89.336 1.00 41.77 198 GLU A CA 1
ATOM 1392 C C . GLU A 1 198 ? 54.064 -45.855 89.967 1.00 41.77 198 GLU A C 1
ATOM 1393 O O . GLU A 1 198 ? 54.227 -46.991 90.426 1.00 41.77 198 GLU A O 1
ATOM 1399 N N . ALA A 1 199 ? 52.873 -45.249 89.975 1.00 41.77 199 ALA A N 1
ATOM 1400 C CA . ALA A 1 199 ? 51.763 -45.884 90.683 1.00 41.77 199 ALA A CA 1
ATOM 1401 C C . ALA A 1 199 ? 51.426 -47.185 89.994 1.00 41.77 199 ALA A C 1
ATOM 1402 O O . ALA A 1 199 ? 51.426 -48.233 90.654 1.00 41.77 199 ALA A O 1
ATOM 1404 N N . TYR A 1 200 ? 51.209 -47.124 88.680 1.00 41.77 200 TYR A N 1
ATOM 1405 C CA . TYR A 1 200 ? 50.926 -48.310 87.874 1.00 41.77 200 TYR A CA 1
ATOM 1406 C C . TYR A 1 200 ? 52.064 -49.330 87.958 1.00 41.77 200 TYR A C 1
ATOM 1407 O O . TYR A 1 200 ? 51.822 -50.525 88.189 1.00 41.77 200 TYR A O 1
ATOM 1416 N N . ARG A 1 201 ? 53.305 -48.847 87.848 1.00 41.77 201 ARG A N 1
ATOM 1417 C CA . ARG A 1 201 ? 54.447 -49.730 87.870 1.00 41.77 201 ARG A CA 1
ATOM 1418 C C . ARG A 1 201 ? 54.434 -50.585 89.140 1.00 41.77 201 ARG A C 1
ATOM 1419 O O . ARG A 1 201 ? 54.476 -51.819 89.070 1.00 41.77 201 ARG A O 1
ATOM 1427 N N . ALA A 1 202 ? 54.344 -49.936 90.296 1.00 41.77 202 ALA A N 1
ATOM 1428 C CA . ALA A 1 202 ? 54.364 -50.649 91.554 1.00 41.77 202 ALA A CA 1
ATOM 1429 C C . ALA A 1 202 ? 53.139 -51.545 91.723 1.00 41.77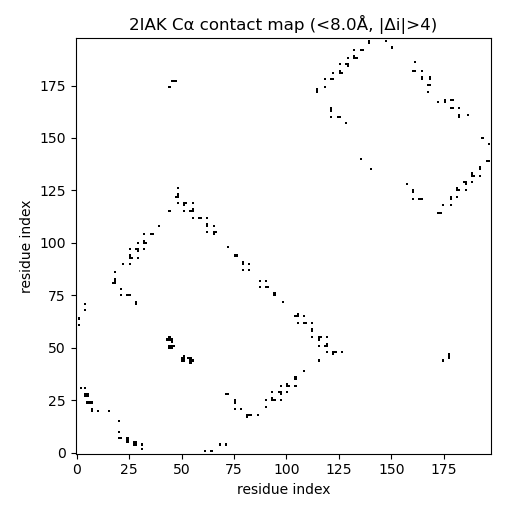 202 ALA A C 1
ATOM 1430 O O . ALA A 1 202 ? 53.262 -52.659 92.238 1.00 41.77 202 ALA A O 1
ATOM 1432 N N . ALA A 1 203 ? 51.961 -51.081 91.294 1.00 41.77 203 ALA A N 1
ATOM 1433 C CA . ALA A 1 203 ? 50.761 -51.903 91.414 1.00 41.77 203 ALA A CA 1
ATOM 1434 C C . ALA A 1 203 ? 50.981 -53.193 90.655 1.00 41.77 203 ALA A C 1
ATOM 1435 O O . ALA A 1 203 ? 50.719 -54.268 91.179 1.00 41.77 203 ALA A O 1
ATOM 1437 N N . MET A 1 204 ? 51.498 -53.085 89.436 1.00 41.77 204 MET A N 1
ATOM 1438 C CA . MET A 1 204 ? 51.698 -54.243 88.591 1.00 41.77 204 MET A CA 1
ATOM 1439 C C . MET A 1 204 ? 52.678 -55.198 89.241 1.00 41.77 204 MET A C 1
ATOM 1440 O O . MET A 1 204 ? 52.378 -56.372 89.425 1.00 41.77 204 MET A O 1
ATOM 1445 N N . GLN A 1 205 ? 53.845 -54.685 89.613 1.00 41.77 205 GLN A N 1
ATOM 1446 C CA . GLN A 1 205 ? 54.849 -55.516 90.251 1.00 41.77 205 GLN A CA 1
ATOM 1447 C C . GLN A 1 205 ? 54.318 -56.147 91.525 1.00 41.77 205 GLN A C 1
ATOM 1448 O O . GLN A 1 205 ? 54.658 -57.274 91.827 1.00 41.77 205 GLN A O 1
ATOM 1454 N N . THR A 1 206 ? 53.457 -55.455 92.255 1.00 41.77 206 THR A N 1
ATOM 1455 C CA . THR A 1 206 ? 52.902 -56.048 93.466 1.00 41.77 206 THR A CA 1
ATOM 1456 C C . THR A 1 206 ? 52.054 -57.263 93.146 1.00 41.77 206 THR A C 1
ATOM 1457 O O . THR A 1 206 ? 52.216 -58.322 93.758 1.00 41.77 206 THR A O 1
ATOM 1461 N N . GLN A 1 207 ? 51.161 -57.112 92.180 1.00 41.77 207 GLN A N 1
ATOM 1462 C CA . GLN A 1 207 ? 50.206 -58.155 91.864 1.00 41.77 207 GLN A CA 1
ATOM 1463 C C . GLN A 1 207 ? 50.894 -59.384 91.253 1.00 41.77 207 GLN A C 1
ATOM 1464 O O . GLN A 1 207 ? 50.627 -60.523 91.640 1.00 41.77 207 GLN A O 1
ATOM 1470 N N . TRP A 1 208 ? 51.791 -59.138 90.306 1.00 41.77 208 TRP A N 1
ATOM 1471 C CA . TRP A 1 208 ? 52.680 -60.158 89.792 1.00 41.77 208 TRP A CA 1
ATOM 1472 C C . TRP A 1 208 ? 53.318 -60.928 90.929 1.00 41.77 208 TRP A C 1
ATOM 1473 O O . TRP A 1 208 ? 53.155 -62.136 91.060 1.00 41.77 208 TRP A O 1
ATOM 1484 N N . SER A 1 209 ? 54.048 -60.217 91.766 1.00 41.77 209 SER A N 1
ATOM 1485 C CA . SER A 1 209 ? 54.710 -60.852 92.873 1.00 41.77 209 SER A CA 1
ATOM 1486 C C . SER A 1 209 ? 53.765 -61.785 93.652 1.00 41.77 209 SER A C 1
ATOM 1487 O O . SER A 1 209 ? 54.167 -62.873 94.060 1.00 41.77 209 SER A O 1
ATOM 1490 N N . TRP A 1 210 ? 52.510 -61.383 93.826 1.00 41.77 210 TRP A N 1
ATOM 1491 C CA . TRP A 1 210 ? 51.581 -62.194 94.587 1.00 41.77 210 TRP A CA 1
ATOM 1492 C C . TRP A 1 210 ? 51.153 -63.374 93.771 1.00 41.77 210 TRP A C 1
ATOM 1493 O O . TRP A 1 210 ? 51.226 -64.509 94.227 1.00 41.77 210 TRP A O 1
ATOM 1504 N N . ILE A 1 211 ? 50.721 -63.127 92.550 1.00 41.77 211 ILE A N 1
ATOM 1505 C CA . ILE A 1 211 ? 50.301 -64.231 91.694 1.00 41.77 211 ILE A CA 1
ATOM 1506 C C . ILE A 1 211 ? 51.347 -65.356 91.695 1.00 41.77 211 ILE A C 1
ATOM 1507 O O . ILE A 1 211 ? 51.013 -66.510 91.930 1.00 41.77 211 ILE A O 1
ATOM 1512 N N . LEU A 1 212 ? 52.614 -65.006 91.502 1.00 41.77 212 LEU A N 1
ATOM 1513 C CA . LEU A 1 212 ? 53.690 -65.977 91.573 1.00 41.77 212 LEU A CA 1
ATOM 1514 C C . LEU A 1 212 ? 53.623 -66.744 92.861 1.00 41.77 212 LEU A C 1
ATOM 1515 O O . LEU A 1 212 ? 53.787 -67.971 92.889 1.00 41.77 212 LEU A O 1
ATOM 1520 N N . GLN A 1 213 ? 53.374 -66.012 93.937 1.00 41.77 213 GLN A N 1
ATOM 1521 C CA . GLN A 1 213 ? 53.474 -66.602 95.243 1.00 41.77 213 GLN A CA 1
ATOM 1522 C C . GLN A 1 213 ? 52.330 -67.561 95.491 1.00 41.77 213 GLN A C 1
ATOM 1523 O O . GLN A 1 213 ? 52.440 -68.441 96.341 1.00 41.77 213 GLN A O 1
ATOM 1529 N N . LEU A 1 214 ? 51.247 -67.424 94.735 1.00 41.77 214 LEU A N 1
ATOM 1530 C CA . LEU A 1 214 ? 50.195 -68.417 94.824 1.00 41.77 214 LEU A CA 1
ATOM 1531 C C . LEU A 1 214 ? 50.672 -69.793 94.363 1.00 41.77 214 LEU A C 1
ATOM 1532 O O . LEU A 1 214 ? 50.646 -70.755 95.145 1.00 41.77 214 LEU A O 1
ATOM 1537 N N . CYS A 1 215 ? 51.159 -69.881 93.128 1.00 41.77 215 CYS A N 1
ATOM 1538 C CA . CYS A 1 215 ? 51.665 -71.151 92.588 1.00 41.77 215 CYS A CA 1
ATOM 1539 C C . CYS A 1 215 ? 52.985 -71.559 93.244 1.00 41.77 215 CYS A C 1
ATOM 1540 O O . CYS A 1 215 ? 53.348 -72.796 93.274 1.00 41.77 215 CYS A O 1
ATOM 1543 N N . GLN A 1 216 ? 53.689 -70.504 93.778 1.00 41.77 216 GLN A N 1
ATOM 1544 C CA . GLN A 1 216 ? 54.956 -70.699 94.513 1.00 41.77 216 GLN A CA 1
ATOM 1545 C C . GLN A 1 216 ? 56.136 -70.471 93.538 1.00 41.77 216 GLN A C 1
#

Secondary structure (P-SEA, 3-state):
cccccccccccccccccaaaaaaaaaaaaaaaaaaaaaaaaaccccccaaaaaaaaaaaaaaaaaaaaaaaaaaaaaaccccccccaaaaaaaaaaaaaaaaaaaaaaaaaaaaaaaaaaaaaaaaaaaaaaaaaaaaaacccaaaaaaaaaaaaaaaaaaaaaaaaaaaacccaaaaaaaaaaaaaaaaaaaaaaac

Solvent-accessible surface area: 11529 Å² total; per-residue (Å²): 161,54,91,163,23,48,127,42,78,73,16,126,157,88,134,70,78,105,29,72,12,0,30,104,7,0,58,22,0,11,60,2,1,80,80,5,45,84,60,5,104,91,37,117,45,15,73,59,43,90,32,0,88,66,48,56,95,53,7,42,66,9,17,110,25,0,87,105,4,77,76,19,11,116,59,0,89,103,0,44,149,63,12,66,88,117,61,89,145,54,0,27,82,52,3,97,108,0,49,50,60,11,53,117,0,29,79,32,0,130,63,14,64,120,45,2,86,44,0,61,54,0,0,39,106,0,29,81,31,42,90,84,0,91,104,54,84,57,58,59,48,132,119,64,78,65,44,66,60,43,21,70,68,17,34,69,56,2,135,41,6,33,55,51,0,86,89,15,49,146,105,104,5,55,3,132,130,23,0,71,57,38,46,38,45,0,55,75,42,30,64,150,13,69,112,87,76,182

Organism: Mus musculus (NCBI:txid10090)

CATH classification: 1.20.58.60

Sequence (198 aa):
QIRKPLLKSSLLDQNLTEEEVNMKFVQDLLNWVDEMQVQLDRTEWGSDLPSVESHLENHKNVHRAIEEFESSLKEAKISEIQMTAPLKLSYTDKLHRLESQYAKLLNTSRNQERHLDTLHNFVTRATNELIWLNEKEESEVAYHAELMRELEQKEESIKAVQEIAEQLLLENHPARLTIEAYRAAMQTQWSWILQLCQ